Protein AF-A0A834E707-F1 (afdb_monomer_lite)

Sequence (191 aa):
MVLDIDKLFHVRPVTQTDVYRADAKEIPRIFQILYANEGESKKEQEFPVEPMGEKSNYICHKGHEFIPTLYHFPTNCEACMKPLWHMFKPPPALECRRCHIKCHKDHMDKKEEIIAPCKVYYDISTAKNLLILANSTEEQQKWVSRLVKKIPKKPPAPDPFARSSPRTSMKIPQNQSIRRPSRQLAPNKPS

Foldseek 3Di:
DAFDLQFWDAKAQDDCVVPVPDDPVQSLQKMKIWGAPVGDDDPDDDDPPDPPDDPDQWDDDLLFTKHWDFAQDFDAAPQPRHTQHHNPDGATWIAGPQQRHIHGPVCVVVVPPSDDHDPRSPDSVNIDMDMDGHPDSVVSVVVNVVSRVSHDPDDPDPDPVPPPDPPPPPPDDDDDDDDDDDDDDDDDDDD

Radius of gyration: 31.35 Å; chains: 1; bounding box: 118×47×55 Å

Secondary structure (DSSP, 8-state):
-EE-GGGEEEEEE--TTT-TTS-TTTGGGEEEEEE-GGGEE-----------------EEETTEEEEEE-BSSS-B-TTT-SB-B-SSSPPPEEEETTT--EEETHHHHTT-TTS---TT---GGGPEEEEEE-SSHHHHHHHHHHHHHHS--SPPPPPTT-----------------PPPP---------

Structure (mmCIF, N/CA/C/O backbone):
data_AF-A0A834E707-F1
#
_entry.id   AF-A0A834E707-F1
#
loop_
_atom_site.group_PDB
_atom_site.id
_atom_site.type_symbol
_atom_site.label_atom_id
_atom_site.label_alt_id
_atom_site.label_comp_id
_atom_site.label_asym_id
_atom_site.label_entity_id
_atom_site.label_seq_id
_atom_site.pdbx_PDB_ins_code
_atom_site.Cartn_x
_atom_site.Cartn_y
_atom_site.Cartn_z
_atom_site.occupancy
_atom_site.B_iso_or_equiv
_atom_site.auth_seq_id
_atom_site.auth_comp_id
_atom_site.auth_asym_id
_atom_site.auth_atom_id
_atom_site.pdbx_PDB_model_num
ATOM 1 N N . MET A 1 1 ? -20.966 -2.294 2.805 1.00 63.97 1 MET A N 1
ATOM 2 C CA . MET A 1 1 ? -19.527 -2.446 2.498 1.00 63.97 1 MET A CA 1
ATOM 3 C C . MET A 1 1 ? -19.044 -3.712 3.182 1.00 63.97 1 MET A C 1
ATOM 5 O O . MET A 1 1 ? -19.426 -3.919 4.326 1.00 63.97 1 MET A O 1
ATOM 9 N N . VAL A 1 2 ? -18.276 -4.557 2.495 1.00 74.69 2 VAL A N 1
ATOM 10 C CA . VAL A 1 2 ? -17.653 -5.758 3.081 1.00 74.69 2 VAL A CA 1
ATOM 11 C C . VAL A 1 2 ? -16.140 -5.628 2.922 1.00 74.69 2 VAL A C 1
ATOM 13 O O . VAL A 1 2 ? -15.688 -5.287 1.829 1.00 74.69 2 VAL A O 1
ATOM 16 N N . LEU A 1 3 ? -15.394 -5.851 4.008 1.00 77.25 3 LEU A N 1
ATOM 17 C CA . LEU A 1 3 ? -13.933 -5.786 4.039 1.00 77.25 3 LEU A CA 1
ATOM 18 C C . LEU A 1 3 ? -13.338 -7.184 4.193 1.00 77.25 3 LEU A C 1
ATOM 20 O O . LEU A 1 3 ? -13.755 -7.940 5.072 1.00 77.25 3 LEU A O 1
ATOM 24 N N . ASP A 1 4 ? -12.347 -7.495 3.365 1.00 75.69 4 ASP A N 1
ATOM 25 C CA . ASP A 1 4 ? -11.535 -8.701 3.510 1.00 75.69 4 ASP A CA 1
ATOM 26 C C . ASP A 1 4 ? -10.540 -8.545 4.673 1.00 75.69 4 ASP A C 1
ATOM 28 O O . ASP A 1 4 ? -9.721 -7.620 4.699 1.00 75.69 4 ASP A O 1
ATOM 32 N N . ILE A 1 5 ? -10.626 -9.448 5.653 1.00 81.19 5 ILE A N 1
ATOM 33 C CA . ILE A 1 5 ? -9.828 -9.398 6.884 1.00 81.19 5 ILE A CA 1
ATOM 34 C C . ILE A 1 5 ? -8.345 -9.662 6.589 1.00 81.19 5 ILE A C 1
ATOM 36 O O . ILE A 1 5 ? -7.481 -9.087 7.256 1.00 81.19 5 ILE A O 1
ATOM 40 N N . ASP A 1 6 ? -8.036 -10.459 5.565 1.00 75.62 6 ASP A N 1
ATOM 41 C CA . ASP A 1 6 ? -6.654 -10.782 5.192 1.00 75.62 6 ASP A CA 1
ATOM 42 C C . ASP A 1 6 ? -5.922 -9.581 4.570 1.00 75.62 6 ASP A C 1
ATOM 44 O O . ASP A 1 6 ? -4.693 -9.563 4.479 1.00 75.62 6 ASP A O 1
ATOM 48 N N . LYS A 1 7 ? -6.671 -8.538 4.190 1.00 75.81 7 LYS A N 1
ATOM 49 C CA . LYS A 1 7 ? -6.156 -7.297 3.600 1.00 75.81 7 LYS A CA 1
ATOM 50 C C . LYS A 1 7 ? -6.081 -6.133 4.591 1.00 75.81 7 LYS A C 1
ATOM 52 O O . LYS A 1 7 ? -5.852 -4.991 4.181 1.00 75.81 7 LYS A O 1
ATOM 57 N N . LEU A 1 8 ? -6.276 -6.396 5.883 1.00 83.12 8 LEU A N 1
ATOM 58 C CA . LEU A 1 8 ? -6.059 -5.412 6.940 1.00 83.12 8 LEU A CA 1
ATOM 59 C C . LEU A 1 8 ? -4.559 -5.251 7.208 1.00 83.12 8 LEU A C 1
ATOM 61 O O . LEU A 1 8 ? -3.843 -6.224 7.428 1.00 83.12 8 LEU A O 1
ATOM 65 N N . PHE A 1 9 ? -4.090 -4.009 7.240 1.00 79.75 9 PHE A N 1
ATOM 66 C CA . PHE A 1 9 ? -2.696 -3.670 7.521 1.00 79.75 9 PHE A CA 1
ATOM 67 C C . PHE A 1 9 ? -2.483 -3.289 8.979 1.00 79.75 9 PHE A C 1
ATOM 69 O O . PHE A 1 9 ? -1.548 -3.764 9.620 1.00 79.75 9 PHE A O 1
ATOM 76 N N . HIS A 1 10 ? -3.345 -2.426 9.514 1.00 84.88 10 HIS A N 1
ATOM 77 C CA . HIS A 1 10 ? -3.295 -2.058 10.920 1.00 84.88 10 HIS A CA 1
ATOM 78 C C . HIS A 1 10 ? -4.685 -1.778 11.466 1.00 84.88 10 HIS A C 1
ATOM 80 O O . HIS A 1 10 ? -5.560 -1.271 10.767 1.00 84.88 10 HIS A O 1
ATOM 86 N N . VAL A 1 11 ? -4.859 -2.077 12.749 1.00 89.69 11 VAL A N 1
ATOM 87 C CA . VAL A 1 11 ? -6.019 -1.644 13.519 1.00 89.69 11 VAL A CA 1
ATOM 88 C C . VAL A 1 11 ? -5.519 -1.071 14.833 1.00 89.69 11 VAL A C 1
ATOM 90 O O . VAL A 1 11 ? -4.754 -1.731 15.538 1.00 89.69 11 VAL A O 1
ATOM 93 N N . ARG A 1 12 ? -5.921 0.160 15.156 1.00 92.19 12 ARG A N 1
ATOM 94 C CA . ARG A 1 12 ? -5.517 0.832 16.396 1.00 92.19 12 ARG A CA 1
ATOM 95 C C . ARG A 1 12 ? -6.623 1.731 16.950 1.00 92.19 12 ARG A C 1
ATOM 97 O O . ARG A 1 12 ? -7.406 2.268 16.169 1.00 92.19 12 ARG A O 1
ATOM 104 N N . PRO A 1 13 ? -6.673 1.947 18.274 1.00 92.44 13 PRO A N 1
ATOM 105 C CA . PRO A 1 13 ? -7.421 3.057 18.848 1.00 92.44 13 PRO A CA 1
ATOM 106 C C . PRO A 1 13 ? -6.921 4.389 18.287 1.00 92.44 13 PRO A C 1
ATOM 108 O O . PRO A 1 13 ? -5.733 4.528 17.968 1.00 92.44 13 PRO A O 1
ATOM 111 N N . VAL A 1 14 ? -7.822 5.359 18.185 1.00 91.81 14 VAL A N 1
ATOM 112 C CA . VAL A 1 14 ? -7.461 6.715 17.765 1.00 91.81 14 VAL A CA 1
ATOM 113 C C . VAL A 1 14 ? -7.243 7.627 18.961 1.00 91.81 14 VAL A C 1
ATOM 115 O O . VAL A 1 14 ? -7.743 7.378 20.058 1.00 91.81 14 VAL A O 1
ATOM 118 N N . THR A 1 15 ? -6.500 8.700 18.738 1.00 90.44 15 THR A N 1
ATOM 119 C CA . THR A 1 15 ? -6.263 9.766 19.712 1.00 90.44 15 THR A CA 1
ATOM 120 C C . THR A 1 15 ? -6.830 11.093 19.200 1.00 90.44 15 THR A C 1
ATOM 122 O O . THR A 1 15 ? -7.249 11.207 18.048 1.00 90.44 15 THR A O 1
ATOM 125 N N . GLN A 1 16 ? -6.817 12.136 20.037 1.00 85.88 16 GLN A N 1
ATOM 126 C CA . GLN A 1 16 ? -7.283 13.481 19.661 1.00 85.88 16 GLN A CA 1
ATOM 127 C C . GLN A 1 16 ? -6.609 14.024 18.388 1.00 85.88 16 GLN A C 1
ATOM 129 O O . GLN A 1 16 ? -7.227 14.776 17.638 1.00 85.88 16 GLN A O 1
ATOM 134 N N . THR A 1 17 ? -5.361 13.634 18.120 1.00 84.75 17 THR A N 1
ATOM 135 C CA . THR A 1 17 ? -4.628 14.061 16.920 1.00 84.75 17 THR A CA 1
ATOM 136 C C . THR A 1 17 ? -5.176 13.438 15.639 1.00 84.75 17 THR A C 1
ATOM 138 O O . THR A 1 17 ? -5.072 14.047 14.581 1.00 84.75 17 THR A O 1
ATOM 141 N N . ASP A 1 18 ? -5.778 12.251 15.727 1.00 83.50 18 ASP A N 1
ATOM 142 C CA . ASP A 1 18 ? -6.360 11.549 14.580 1.00 83.50 18 ASP A CA 1
ATOM 143 C C . ASP A 1 18 ? -7.765 12.070 14.237 1.00 83.50 18 ASP A C 1
ATOM 145 O O . ASP A 1 18 ? -8.184 12.045 13.081 1.00 83.50 18 ASP A O 1
ATOM 149 N N . VAL A 1 19 ? -8.504 12.540 15.248 1.00 87.50 19 VAL A N 1
ATOM 150 C CA . VAL A 1 19 ? -9.912 12.950 15.144 1.00 87.50 19 VAL A CA 1
ATOM 151 C C . VAL A 1 19 ? -10.155 14.317 15.785 1.00 87.50 19 VAL A C 1
ATOM 153 O O . VAL A 1 19 ? -10.955 14.466 16.701 1.00 87.50 19 VAL A O 1
ATOM 156 N N . TYR A 1 20 ? -9.488 15.352 15.268 1.00 87.69 20 TYR A N 1
ATOM 157 C CA . TYR A 1 20 ? -9.509 16.698 15.864 1.00 87.69 20 TYR A CA 1
ATOM 158 C C . TYR A 1 20 ? -10.902 17.342 16.000 1.00 87.69 20 TYR A C 1
ATOM 160 O O . TYR A 1 20 ? -11.066 18.252 16.807 1.00 87.69 20 TYR A O 1
ATOM 168 N N . ARG A 1 21 ? -11.893 16.894 15.214 1.00 88.19 21 ARG A N 1
ATOM 169 C CA . ARG A 1 21 ? -13.281 17.394 15.251 1.00 88.19 21 ARG A CA 1
ATOM 170 C C . ARG A 1 21 ? -14.231 16.557 16.111 1.00 88.19 21 ARG A C 1
ATOM 172 O O . ARG A 1 21 ? -15.374 16.965 16.275 1.00 88.19 21 ARG A O 1
ATOM 179 N N . ALA A 1 22 ? -13.812 15.381 16.576 1.00 88.56 22 ALA A N 1
ATOM 180 C CA . ALA A 1 22 ? -14.678 14.501 17.352 1.00 88.56 22 ALA A CA 1
ATOM 181 C C . ALA A 1 22 ? -14.767 14.962 18.811 1.00 88.56 22 ALA A C 1
ATOM 183 O O . ALA A 1 22 ? -13.791 15.464 19.376 1.00 88.56 22 ALA A O 1
ATOM 184 N N . ASP A 1 23 ? -15.925 14.738 19.430 1.00 90.06 23 ASP A N 1
ATOM 185 C CA . ASP A 1 23 ? -16.119 15.004 20.850 1.00 90.06 23 ASP A CA 1
ATOM 186 C C . ASP A 1 23 ? -15.232 14.093 21.701 1.00 90.06 23 ASP A C 1
ATOM 188 O O . ASP A 1 23 ? -15.175 12.879 21.496 1.00 90.06 23 ASP A O 1
ATOM 192 N N . ALA A 1 24 ? -14.607 14.655 22.739 1.00 88.75 24 ALA A N 1
ATOM 193 C CA . ALA A 1 24 ? -13.694 13.921 23.621 1.00 88.75 24 ALA A CA 1
ATOM 194 C C . ALA A 1 24 ? -14.331 12.679 24.278 1.00 88.75 24 ALA A C 1
ATOM 196 O O . ALA A 1 24 ? -13.636 11.717 24.605 1.00 88.75 24 ALA A O 1
ATOM 197 N N . LYS A 1 25 ? -15.661 12.679 24.444 1.00 89.50 25 LYS A N 1
ATOM 198 C CA . LYS A 1 25 ? -16.432 11.544 24.977 1.00 89.50 25 LYS A CA 1
ATOM 199 C C . LYS A 1 25 ? -16.521 10.370 23.998 1.00 89.50 25 LYS A C 1
ATOM 201 O O . LYS A 1 25 ? -16.690 9.232 24.430 1.00 89.50 25 LYS A O 1
ATOM 206 N N . GLU A 1 26 ? -16.423 10.633 22.700 1.00 88.06 26 GLU A N 1
ATOM 207 C CA . GLU A 1 26 ? -16.557 9.625 21.647 1.00 88.06 26 GLU A CA 1
ATOM 208 C C . GLU A 1 26 ? -15.214 9.035 21.222 1.00 88.06 26 GLU A C 1
ATOM 210 O O . GLU A 1 26 ? -15.157 7.861 20.874 1.00 88.06 26 GLU A O 1
ATOM 215 N N . ILE A 1 27 ? -14.120 9.795 21.333 1.00 89.88 27 ILE A N 1
ATOM 216 C CA . ILE A 1 27 ? -12.751 9.350 21.015 1.00 89.88 27 ILE A CA 1
ATOM 217 C C . ILE A 1 27 ? -12.397 7.956 21.556 1.00 89.88 27 ILE A C 1
ATOM 219 O O . ILE A 1 27 ? -11.931 7.140 20.759 1.00 89.88 27 ILE A O 1
ATOM 223 N N . PRO A 1 28 ? -12.635 7.605 22.839 1.00 91.00 28 PRO A N 1
ATOM 224 C CA . PRO A 1 28 ? -12.287 6.272 23.346 1.00 91.00 28 PRO A CA 1
ATOM 225 C C . PRO A 1 28 ? -13.061 5.126 22.670 1.00 91.00 28 PRO A C 1
ATOM 227 O O . PRO A 1 28 ? -12.647 3.970 22.754 1.00 91.00 28 PRO A O 1
ATOM 230 N N . ARG A 1 29 ? -14.167 5.427 21.981 1.00 92.75 29 ARG A N 1
ATOM 231 C CA . ARG A 1 29 ? -14.986 4.468 21.227 1.00 92.75 29 ARG A CA 1
ATOM 232 C C . ARG A 1 29 ? -14.595 4.384 19.754 1.00 92.75 29 ARG A C 1
ATOM 234 O O . ARG A 1 29 ? -15.106 3.512 19.051 1.00 92.75 29 ARG A O 1
ATOM 241 N N . ILE A 1 30 ? -13.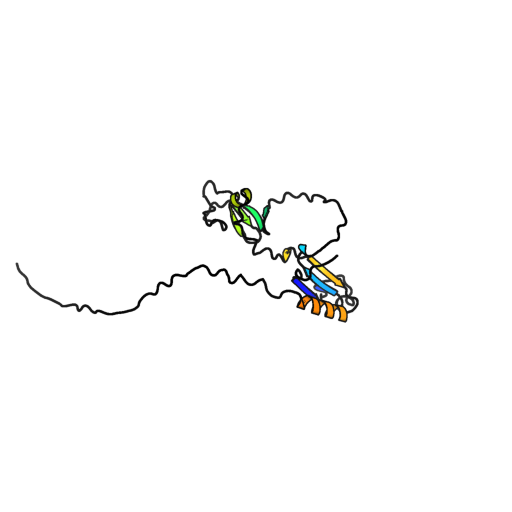709 5.259 19.277 1.00 92.44 30 ILE A N 1
ATOM 242 C CA . ILE A 1 30 ? -13.278 5.288 17.882 1.00 92.44 30 ILE A CA 1
ATOM 243 C C . ILE A 1 30 ? -12.007 4.444 17.709 1.00 92.44 30 ILE A C 1
ATOM 245 O O . ILE A 1 30 ? -11.101 4.409 18.550 1.00 92.44 30 ILE A O 1
ATOM 249 N N . PHE A 1 31 ? -11.924 3.732 16.592 1.00 93.50 31 PHE A N 1
ATOM 250 C CA . PHE A 1 31 ? -10.711 3.049 16.163 1.00 93.50 31 PHE A CA 1
ATOM 251 C C . PHE A 1 31 ? -10.509 3.190 14.656 1.00 93.50 31 PHE A C 1
ATOM 253 O O . PHE A 1 31 ? -11.460 3.349 13.891 1.00 93.50 31 PHE A O 1
ATOM 260 N N . GLN A 1 32 ? -9.247 3.152 14.245 1.00 91.44 32 GLN A N 1
ATOM 261 C CA . GLN A 1 32 ? -8.822 3.242 12.860 1.00 91.44 32 GLN A CA 1
ATOM 262 C C . GLN A 1 32 ? -8.499 1.850 12.333 1.00 91.44 32 GLN A C 1
ATOM 264 O O . GLN A 1 32 ? -7.784 1.080 12.980 1.00 91.44 32 GLN A O 1
ATOM 269 N N . ILE A 1 33 ? -8.991 1.565 11.133 1.00 90.19 33 ILE A N 1
ATOM 270 C CA . ILE A 1 33 ? -8.592 0.435 10.306 1.00 90.19 33 ILE A CA 1
ATOM 271 C C . ILE A 1 33 ? -7.881 0.985 9.073 1.00 90.19 33 ILE A C 1
ATOM 273 O O . ILE A 1 33 ? -8.425 1.832 8.363 1.00 90.19 33 ILE A O 1
ATOM 277 N N . LEU A 1 34 ? -6.695 0.459 8.792 1.00 86.44 34 LEU A N 1
ATOM 278 C CA . LEU A 1 34 ? -6.004 0.649 7.525 1.00 86.44 34 LEU A CA 1
ATOM 279 C C . LEU A 1 34 ? -6.012 -0.660 6.751 1.00 86.44 34 LEU A C 1
ATOM 281 O O . LEU A 1 34 ? -5.608 -1.693 7.288 1.00 86.44 34 LEU A O 1
ATOM 285 N N . TYR A 1 35 ? -6.457 -0.617 5.501 1.00 82.88 35 TYR A N 1
ATOM 286 C CA . TYR A 1 35 ? -6.624 -1.802 4.662 1.00 82.88 35 TYR A CA 1
ATOM 287 C C . TYR A 1 35 ? -6.313 -1.508 3.193 1.00 82.88 35 TYR A C 1
ATOM 289 O O . TYR A 1 35 ? -6.327 -0.354 2.760 1.00 82.88 35 TYR A O 1
ATOM 297 N N . ALA A 1 36 ? -6.019 -2.552 2.418 1.00 75.50 36 ALA A N 1
ATOM 298 C CA . ALA A 1 36 ? -5.737 -2.423 0.989 1.00 75.50 36 ALA A CA 1
ATOM 299 C C . ALA A 1 36 ? -6.968 -1.917 0.219 1.00 75.50 36 ALA A C 1
ATOM 301 O O . ALA A 1 36 ? -8.076 -2.394 0.451 1.00 75.50 36 ALA A O 1
ATOM 302 N N . ASN A 1 37 ? -6.783 -1.017 -0.754 1.00 66.06 37 ASN A N 1
ATOM 303 C CA . ASN A 1 37 ? -7.878 -0.486 -1.583 1.00 66.06 37 ASN A CA 1
ATOM 304 C C . ASN A 1 37 ? -8.738 -1.589 -2.242 1.00 66.06 37 ASN A C 1
ATOM 306 O O . ASN A 1 37 ? -9.955 -1.460 -2.341 1.00 66.06 37 ASN A O 1
ATOM 310 N N . GLU A 1 38 ? -8.114 -2.708 -2.621 1.00 61.34 38 GLU A N 1
ATOM 311 C CA . GLU A 1 38 ? -8.764 -3.886 -3.216 1.00 61.34 38 GLU A CA 1
ATOM 312 C C . GLU A 1 38 ? -9.522 -4.777 -2.207 1.00 61.34 38 GLU A C 1
ATOM 314 O O . GLU A 1 38 ? -9.962 -5.874 -2.554 1.00 61.34 38 GLU A O 1
ATOM 319 N N . GLY A 1 39 ? -9.607 -4.387 -0.931 1.00 56.81 39 GLY A N 1
ATOM 320 C CA . GLY A 1 39 ? -10.306 -5.138 0.119 1.00 56.81 39 GLY A CA 1
ATOM 321 C C . GLY A 1 39 ? -11.787 -4.818 0.268 1.00 56.81 39 GLY A C 1
ATOM 322 O O . GLY A 1 39 ? -12.465 -5.500 1.029 1.00 56.81 39 GLY A O 1
ATOM 323 N N . GLU A 1 40 ? -12.306 -3.825 -0.455 1.00 55.06 40 GLU A N 1
ATOM 324 C CA . GLU A 1 40 ? -13.733 -3.502 -0.467 1.00 55.06 40 GLU A CA 1
ATOM 325 C C . GLU A 1 40 ? -14.482 -4.307 -1.531 1.00 55.06 40 GLU A C 1
ATOM 327 O O . GLU A 1 40 ? -14.336 -4.060 -2.725 1.00 55.06 40 GLU A O 1
ATOM 332 N N . SER A 1 41 ? -15.384 -5.191 -1.104 1.00 49.53 41 SER A N 1
ATOM 333 C CA . SER A 1 41 ? -16.470 -5.656 -1.971 1.00 49.53 41 SER A CA 1
ATOM 334 C C . SER A 1 41 ? -17.638 -4.674 -1.845 1.00 49.53 41 SER A C 1
ATOM 336 O O . SER A 1 41 ? -18.364 -4.657 -0.841 1.00 49.53 41 SER A O 1
ATOM 338 N N . LYS A 1 42 ? -17.808 -3.801 -2.841 1.00 49.34 42 LYS A N 1
ATOM 339 C CA . LYS A 1 42 ? -19.043 -3.027 -3.011 1.00 49.34 42 LYS A CA 1
ATOM 340 C C . LYS A 1 42 ? -19.991 -3.885 -3.839 1.00 49.34 42 LYS A C 1
ATOM 342 O O . LYS A 1 42 ? -19.694 -4.182 -4.987 1.00 49.34 42 LYS A O 1
ATOM 347 N N . LYS A 1 43 ? -21.104 -4.312 -3.234 1.00 43.66 43 LYS A N 1
ATOM 348 C CA . LYS A 1 43 ? -22.223 -4.891 -3.983 1.00 43.66 43 LYS A CA 1
ATOM 349 C C . LYS A 1 43 ? -22.633 -3.831 -5.004 1.00 43.66 43 LYS A C 1
ATOM 351 O O . LYS A 1 43 ? -22.904 -2.701 -4.600 1.00 43.66 43 LYS A O 1
ATOM 356 N N . GLU A 1 44 ? -22.519 -4.181 -6.276 1.00 40.25 44 GLU A N 1
ATOM 357 C CA . GLU A 1 44 ? -22.636 -3.285 -7.420 1.00 40.25 44 GLU A CA 1
ATOM 358 C C . GLU A 1 44 ? -23.884 -2.413 -7.278 1.00 40.25 44 GLU A C 1
ATOM 360 O O . GLU A 1 44 ? -25.010 -2.903 -7.224 1.00 40.25 44 GLU A O 1
ATOM 365 N N . GLN A 1 45 ? -23.666 -1.109 -7.158 1.00 33.31 45 GLN A N 1
ATOM 366 C CA . GLN A 1 45 ? -24.661 -0.131 -7.542 1.00 33.31 45 GLN A CA 1
ATOM 367 C C . GLN A 1 45 ? -24.026 0.583 -8.724 1.00 33.31 45 GLN A C 1
ATOM 369 O O . GLN A 1 45 ? -23.054 1.322 -8.559 1.00 33.31 45 GLN A O 1
ATOM 374 N N . GLU A 1 46 ? -24.502 0.212 -9.910 1.00 40.75 46 GLU A N 1
ATOM 375 C CA . GLU A 1 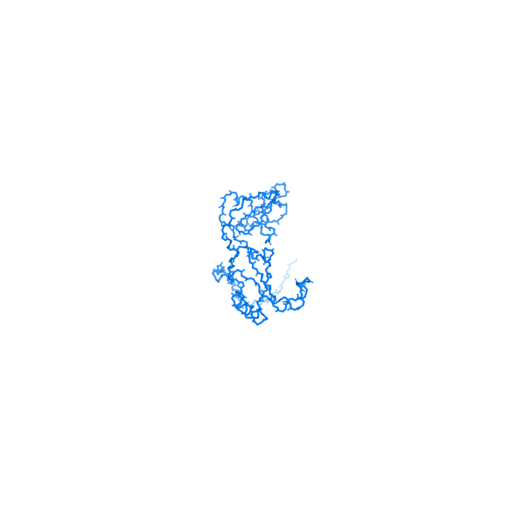46 ? -24.126 0.768 -11.201 1.00 40.75 46 GLU A CA 1
ATOM 376 C C . GLU A 1 46 ? -24.206 2.294 -11.133 1.00 40.75 46 GLU A C 1
ATOM 378 O O . GLU A 1 46 ? -25.285 2.880 -11.159 1.00 40.75 46 GLU A O 1
ATOM 383 N N . PHE A 1 47 ? -23.051 2.941 -11.026 1.00 32.22 47 PHE A N 1
ATOM 384 C CA . PHE A 1 47 ? -22.904 4.334 -11.410 1.00 32.22 47 PHE A CA 1
ATOM 385 C C . PHE A 1 47 ? -21.917 4.377 -12.573 1.00 32.22 47 PHE A C 1
ATOM 387 O O . PHE A 1 47 ? -20.880 3.707 -12.498 1.00 32.22 47 PHE A O 1
ATOM 394 N N . PRO A 1 48 ? -22.244 5.098 -13.663 1.00 39.00 48 PRO A N 1
ATOM 395 C CA . PRO A 1 48 ? -21.431 5.100 -14.864 1.00 39.00 48 PRO A CA 1
ATOM 396 C C . PRO A 1 48 ? -20.025 5.572 -14.525 1.00 39.00 48 PRO A C 1
ATOM 398 O O . PRO A 1 48 ? -19.835 6.539 -13.788 1.00 39.00 48 PRO A O 1
ATOM 401 N N . VAL A 1 49 ? -19.050 4.859 -15.070 1.00 39.50 49 VAL A N 1
ATOM 402 C CA . VAL A 1 49 ? -17.639 5.210 -15.015 1.00 39.50 49 VAL A CA 1
ATOM 403 C C . VAL A 1 49 ? -17.469 6.565 -15.703 1.00 39.50 49 VAL A C 1
ATOM 405 O O . VAL A 1 49 ? -17.397 6.638 -16.926 1.00 39.50 49 VAL A O 1
ATOM 408 N N . GLU A 1 50 ? -17.431 7.643 -14.924 1.00 30.97 50 GLU A N 1
ATOM 409 C CA . GLU A 1 50 ? -16.890 8.918 -15.390 1.00 30.97 50 GLU A CA 1
ATOM 410 C C . GLU A 1 50 ? -15.409 8.679 -15.728 1.00 30.97 50 GLU A C 1
ATOM 412 O O . GLU A 1 50 ? -14.644 8.223 -14.866 1.00 30.97 50 GLU A O 1
ATOM 417 N N . PRO A 1 51 ? -14.968 8.925 -16.973 1.00 41.97 51 PRO A N 1
ATOM 418 C CA . PRO A 1 51 ? -13.573 8.780 -17.329 1.00 41.97 51 PRO A CA 1
ATOM 419 C C . PRO A 1 51 ? -12.833 9.960 -16.707 1.00 41.97 51 PRO A C 1
ATOM 421 O O . PRO A 1 51 ? -12.847 11.068 -17.238 1.00 41.97 51 PRO A O 1
ATOM 424 N N . MET A 1 52 ? -12.180 9.733 -15.567 1.00 35.53 52 MET A N 1
ATOM 425 C CA . MET A 1 52 ? -11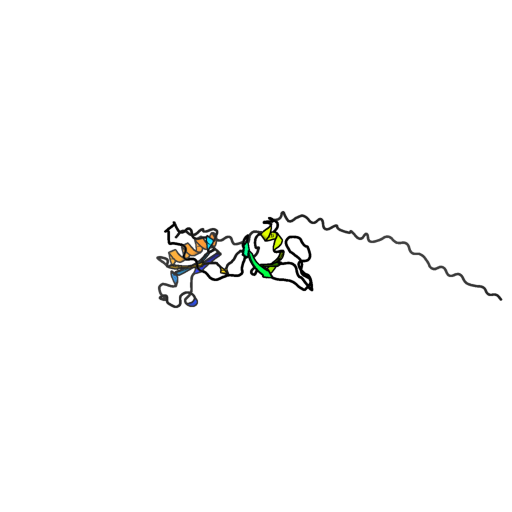.248 10.701 -14.998 1.00 35.53 52 MET A CA 1
ATOM 426 C C . MET A 1 52 ? -10.017 10.762 -15.906 1.00 35.53 52 MET A C 1
ATOM 428 O O . MET A 1 52 ? -9.035 10.037 -15.753 1.00 35.53 52 MET A O 1
ATOM 432 N N . GLY A 1 53 ? -10.152 11.579 -16.945 1.00 41.25 53 GLY A N 1
ATOM 433 C CA . GLY A 1 53 ? -9.135 11.883 -17.923 1.00 41.25 53 GLY A CA 1
ATOM 434 C C . GLY A 1 53 ? -8.099 12.817 -17.328 1.00 41.25 53 GLY A C 1
ATOM 435 O O . GLY A 1 53 ? -8.248 14.029 -17.382 1.00 41.25 53 GLY A O 1
ATOM 436 N N . GLU A 1 54 ? -6.994 12.246 -16.871 1.00 38.09 54 GLU A N 1
ATOM 437 C CA . GLU A 1 54 ? -5.700 12.913 -16.896 1.00 38.09 54 GLU A CA 1
ATOM 438 C C . GLU A 1 54 ? -4.711 11.947 -17.542 1.00 38.09 54 GLU A C 1
ATOM 440 O O . GLU A 1 54 ? -4.589 10.790 -17.140 1.00 38.09 54 GLU A O 1
ATOM 445 N N . LYS A 1 55 ? -4.057 12.402 -18.615 1.00 45.59 55 LYS A N 1
ATOM 446 C CA . LYS A 1 55 ? -3.087 11.649 -19.422 1.00 45.59 55 LYS A CA 1
ATOM 447 C C . LYS A 1 55 ? -1.891 11.256 -18.560 1.00 45.59 55 LYS A C 1
ATOM 449 O O . LYS A 1 55 ? -0.862 11.926 -18.541 1.00 45.59 55 LYS A O 1
ATOM 454 N N . SER A 1 56 ? -2.044 10.190 -17.801 1.00 51.09 56 SER A N 1
ATOM 455 C CA . SER A 1 56 ? -1.015 9.719 -16.902 1.00 51.09 56 SER A CA 1
ATOM 456 C C . SER A 1 56 ? -0.044 8.880 -17.749 1.00 51.09 56 SER A C 1
ATOM 458 O O . SER A 1 56 ? -0.416 7.860 -18.321 1.00 51.09 56 SER A O 1
ATOM 460 N N . ASN A 1 57 ? 1.182 9.379 -17.950 1.00 67.06 57 ASN A N 1
ATOM 461 C CA . ASN A 1 57 ? 2.232 8.765 -18.786 1.00 67.06 57 ASN A CA 1
ATOM 462 C C . ASN A 1 57 ? 2.823 7.492 -18.139 1.00 67.06 57 ASN A C 1
ATOM 464 O O . ASN A 1 57 ? 4.034 7.273 -18.162 1.00 67.06 57 ASN A O 1
ATOM 468 N N . TYR A 1 58 ? 1.979 6.682 -17.503 1.00 75.19 58 TYR A N 1
ATOM 469 C CA . TYR A 1 58 ? 2.363 5.518 -16.721 1.00 75.19 58 TYR A CA 1
ATOM 470 C C . TYR A 1 58 ? 1.723 4.266 -17.316 1.00 75.19 58 TYR A C 1
ATOM 472 O O . TYR A 1 58 ? 0.559 4.271 -17.712 1.00 75.19 58 TYR A O 1
ATOM 480 N N . ILE A 1 59 ? 2.490 3.180 -17.362 1.00 79.88 59 ILE A N 1
ATOM 481 C CA . ILE A 1 59 ? 2.047 1.878 -17.857 1.00 79.88 59 ILE A CA 1
ATOM 482 C C . ILE A 1 59 ? 1.919 0.933 -16.663 1.00 79.88 59 ILE A C 1
ATOM 484 O O . ILE A 1 59 ? 2.907 0.620 -15.995 1.00 79.88 59 ILE A O 1
ATOM 488 N N . CYS A 1 60 ? 0.700 0.469 -16.399 1.00 80.00 60 CYS A N 1
ATOM 489 C CA . CYS A 1 60 ? 0.417 -0.450 -15.300 1.00 80.00 60 CYS A CA 1
ATOM 490 C C . CYS A 1 60 ? 0.614 -1.909 -15.738 1.00 80.00 60 CYS A C 1
ATOM 492 O O . CYS A 1 60 ? -0.046 -2.369 -16.670 1.00 80.00 60 CYS A O 1
ATOM 494 N N . HIS A 1 61 ? 1.487 -2.660 -15.057 1.00 78.00 61 HIS A N 1
ATOM 495 C CA . HIS A 1 61 ? 1.705 -4.085 -15.348 1.00 78.00 61 HIS A CA 1
ATOM 496 C C . HIS A 1 61 ? 2.151 -4.879 -14.111 1.00 78.00 61 HIS A C 1
ATOM 498 O O . HIS A 1 61 ? 3.165 -4.550 -13.502 1.00 78.00 61 HIS A O 1
ATOM 504 N N . LYS A 1 62 ? 1.423 -5.947 -13.740 1.00 71.81 62 LYS A N 1
ATOM 505 C CA . LYS A 1 62 ? 1.750 -6.839 -12.598 1.00 71.81 62 LYS A CA 1
ATOM 506 C C . LYS A 1 62 ? 2.119 -6.078 -11.298 1.00 71.81 62 LYS A C 1
ATOM 508 O O . LYS A 1 62 ? 3.095 -6.411 -10.622 1.00 71.81 62 LYS A O 1
ATOM 513 N N . GLY A 1 63 ? 1.375 -5.014 -10.976 1.00 73.06 63 GLY A N 1
ATOM 514 C CA . GLY A 1 63 ? 1.601 -4.153 -9.800 1.00 73.06 63 GLY A CA 1
ATOM 515 C C . GLY A 1 63 ? 2.678 -3.065 -9.964 1.00 73.06 63 GLY A C 1
ATOM 516 O O . GLY A 1 63 ? 2.868 -2.235 -9.070 1.00 73.06 63 GLY A O 1
ATOM 517 N N . HIS A 1 64 ? 3.386 -3.026 -11.095 1.00 82.69 64 HIS A N 1
ATOM 518 C CA . HIS A 1 64 ? 4.308 -1.941 -11.439 1.00 82.69 64 HIS A CA 1
ATOM 519 C C . HIS A 1 64 ? 3.581 -0.771 -12.088 1.00 82.69 64 HIS A C 1
ATOM 521 O O . HIS A 1 64 ? 2.610 -0.961 -12.818 1.00 82.69 64 HIS A O 1
ATOM 527 N N . GLU A 1 65 ? 4.125 0.422 -11.868 1.00 86.19 65 GLU A N 1
ATOM 528 C CA . GLU A 1 65 ? 3.779 1.642 -12.596 1.00 86.19 65 GLU A CA 1
ATOM 529 C C . GLU A 1 65 ? 5.031 2.116 -13.327 1.00 86.19 65 GLU A C 1
ATOM 531 O O . GLU A 1 65 ? 5.909 2.760 -12.744 1.00 86.19 65 GLU A O 1
ATOM 536 N N . PHE A 1 66 ? 5.140 1.715 -14.588 1.00 88.81 66 PHE A N 1
ATOM 537 C CA . PHE A 1 66 ? 6.294 1.983 -15.428 1.00 88.81 66 PHE A CA 1
ATOM 538 C C . PHE A 1 66 ? 6.210 3.360 -16.077 1.00 88.81 66 PHE A C 1
ATOM 540 O O . PHE A 1 66 ? 5.185 3.726 -16.648 1.00 88.81 66 PHE A O 1
ATOM 547 N N . ILE A 1 67 ? 7.319 4.087 -16.035 1.00 89.06 67 ILE A N 1
ATOM 548 C CA . ILE A 1 67 ? 7.537 5.346 -16.738 1.00 89.06 67 ILE A CA 1
ATOM 549 C C . ILE A 1 67 ? 8.485 5.073 -17.914 1.00 89.06 67 ILE A C 1
ATOM 551 O O . ILE A 1 67 ? 9.555 4.494 -17.699 1.00 89.06 67 ILE A O 1
ATOM 555 N N . PRO A 1 68 ? 8.137 5.485 -19.144 1.00 90.69 68 PRO A N 1
ATOM 556 C CA . PRO A 1 68 ? 9.067 5.485 -20.269 1.00 90.69 68 PRO A CA 1
ATOM 557 C C . PRO A 1 68 ? 10.308 6.335 -19.982 1.00 90.69 68 PRO A C 1
ATOM 559 O O . PRO A 1 68 ? 10.200 7.505 -19.624 1.00 90.69 68 PRO A O 1
ATOM 562 N N . THR A 1 69 ? 11.490 5.751 -20.156 1.00 90.62 69 THR A N 1
ATOM 563 C CA . THR A 1 69 ? 12.779 6.411 -19.919 1.00 90.62 69 THR A CA 1
ATOM 564 C C . THR A 1 69 ? 13.836 5.940 -20.921 1.00 90.62 69 THR A C 1
ATOM 566 O O . THR A 1 69 ? 13.620 4.991 -21.678 1.00 90.62 69 THR A O 1
ATOM 569 N N . LEU A 1 70 ? 14.982 6.619 -20.947 1.00 92.19 70 LEU A N 1
ATOM 570 C CA . LEU A 1 70 ? 16.129 6.333 -21.807 1.00 92.19 70 LEU A CA 1
ATOM 571 C C . LEU A 1 70 ? 17.419 6.458 -20.988 1.00 92.19 70 LEU A C 1
ATOM 573 O O . LEU A 1 70 ? 17.619 7.454 -20.294 1.00 92.19 70 LEU A O 1
ATOM 577 N N . TYR A 1 71 ? 18.325 5.484 -21.099 1.00 93.00 71 TYR A N 1
ATOM 578 C CA . TYR A 1 71 ? 19.606 5.512 -20.383 1.00 93.00 71 TYR A CA 1
ATOM 579 C C . TYR A 1 71 ? 20.781 5.714 -21.339 1.00 93.00 71 TYR A C 1
ATOM 581 O O . TYR A 1 71 ? 21.116 4.842 -22.135 1.00 93.00 71 TYR A O 1
ATOM 589 N N . HIS A 1 72 ? 21.459 6.853 -21.222 1.00 90.75 72 HIS A N 1
ATOM 590 C CA . HIS A 1 72 ? 22.694 7.127 -21.967 1.00 90.75 72 HIS A CA 1
ATOM 591 C C . HIS A 1 72 ? 23.956 6.612 -21.253 1.00 90.75 72 HIS A C 1
ATOM 593 O O . HIS A 1 72 ? 25.008 6.489 -21.877 1.00 90.75 72 HIS A O 1
ATOM 599 N N . PHE A 1 73 ? 23.843 6.278 -19.964 1.00 90.94 73 PHE A N 1
ATOM 600 C CA . PHE A 1 73 ? 24.922 5.773 -19.112 1.00 90.94 73 PHE A CA 1
ATOM 601 C C . PHE A 1 73 ? 24.725 4.290 -18.772 1.00 90.94 73 PHE A C 1
ATOM 603 O O . PHE A 1 73 ? 23.582 3.825 -18.789 1.00 90.94 73 PHE A O 1
ATOM 610 N N . PRO A 1 74 ? 25.801 3.559 -18.412 1.00 94.25 74 PRO A N 1
ATOM 611 C CA . PRO A 1 74 ? 25.742 2.134 -18.099 1.00 94.25 74 PRO A CA 1
ATOM 612 C C . PRO A 1 74 ? 24.586 1.753 -17.169 1.00 94.25 74 PRO A C 1
ATOM 614 O O . PRO A 1 74 ? 24.520 2.183 -16.023 1.00 94.25 74 PRO A O 1
ATOM 617 N N . THR A 1 75 ? 23.647 0.967 -17.694 1.00 93.38 75 THR A N 1
ATOM 618 C CA . THR A 1 75 ? 22.454 0.470 -16.991 1.00 93.38 75 THR A CA 1
ATOM 619 C C . THR A 1 75 ? 22.062 -0.887 -17.573 1.00 93.38 75 THR A C 1
ATOM 621 O O . THR A 1 75 ? 22.101 -1.067 -18.786 1.00 93.38 75 THR A O 1
ATOM 624 N N . ASN A 1 76 ? 21.665 -1.853 -16.750 1.00 94.12 76 ASN A N 1
ATOM 625 C CA . ASN A 1 76 ? 21.242 -3.180 -17.206 1.00 94.12 76 ASN A CA 1
ATOM 626 C C . ASN A 1 76 ? 19.725 -3.349 -17.090 1.00 94.12 76 ASN A C 1
ATOM 628 O O . ASN A 1 76 ? 19.075 -2.701 -16.272 1.00 94.12 76 ASN A O 1
ATOM 632 N N . CYS A 1 77 ? 19.161 -4.217 -17.926 1.00 93.00 77 CYS A N 1
ATOM 633 C CA . CYS A 1 77 ? 17.773 -4.631 -17.811 1.00 93.00 77 CYS A CA 1
ATOM 634 C C . CYS A 1 77 ? 17.639 -5.755 -16.787 1.00 93.00 77 CYS A C 1
ATOM 636 O O . CYS A 1 77 ? 18.288 -6.789 -16.905 1.00 93.00 77 CYS A O 1
ATOM 638 N N . GLU A 1 78 ? 16.717 -5.596 -15.848 1.00 90.88 78 GLU A N 1
ATOM 639 C CA . GLU A 1 78 ? 16.442 -6.571 -14.789 1.00 90.88 78 GLU A CA 1
ATOM 640 C C . GLU A 1 78 ? 15.663 -7.807 -15.276 1.00 90.88 78 GLU A C 1
ATOM 642 O O . GLU A 1 78 ? 15.594 -8.813 -14.579 1.00 90.88 78 GLU A O 1
ATOM 647 N N . ALA A 1 79 ? 15.088 -7.765 -16.482 1.00 88.62 79 ALA A N 1
ATOM 648 C CA . ALA A 1 79 ? 14.326 -8.878 -17.050 1.00 88.62 79 ALA A CA 1
ATOM 649 C C . ALA A 1 79 ? 15.197 -9.831 -17.887 1.00 88.62 79 ALA A C 1
ATOM 651 O O . ALA A 1 79 ? 15.032 -11.045 -17.819 1.00 88.62 79 ALA A O 1
ATOM 652 N N . CYS A 1 80 ? 16.143 -9.294 -18.667 1.00 89.50 80 CYS A N 1
ATOM 653 C CA . CYS A 1 80 ? 16.989 -10.090 -19.563 1.00 89.50 80 CYS A CA 1
ATOM 654 C C . CYS A 1 80 ? 18.497 -9.981 -19.284 1.00 89.50 80 CYS A C 1
ATOM 656 O O . CYS A 1 80 ? 19.286 -10.582 -20.011 1.00 89.50 80 CYS A O 1
ATOM 658 N N . MET A 1 81 ? 18.912 -9.199 -18.279 1.00 90.12 81 MET A N 1
ATOM 659 C CA . MET A 1 81 ? 20.312 -8.911 -17.911 1.00 90.12 81 MET A CA 1
ATOM 660 C C . MET A 1 81 ? 21.153 -8.230 -19.009 1.00 90.12 81 MET A C 1
ATOM 662 O O . MET A 1 81 ? 22.338 -7.950 -18.811 1.00 90.12 81 MET A O 1
ATOM 666 N N . LYS A 1 82 ? 20.564 -7.907 -20.168 1.00 91.88 82 LYS A N 1
ATOM 667 C CA . LYS A 1 82 ? 21.249 -7.214 -21.267 1.00 91.88 82 LYS A CA 1
ATOM 668 C C . LYS A 1 82 ? 21.443 -5.726 -20.950 1.00 91.88 82 LYS A C 1
ATOM 670 O O . LYS A 1 82 ? 20.679 -5.164 -20.160 1.00 91.88 82 LYS A O 1
ATOM 675 N N . PRO A 1 83 ? 22.423 -5.059 -21.584 1.00 91.94 83 PRO A N 1
ATOM 676 C CA . PRO A 1 83 ? 22.551 -3.609 -21.511 1.00 91.94 83 PRO A CA 1
ATOM 677 C C . PRO A 1 83 ? 21.245 -2.904 -21.913 1.00 91.94 83 PRO A C 1
ATOM 679 O O . PRO A 1 83 ? 20.648 -3.199 -22.948 1.00 91.94 83 PRO A O 1
ATOM 682 N N . LEU A 1 84 ? 20.810 -1.964 -21.081 1.00 93.69 84 LEU A N 1
ATOM 683 C CA . LEU A 1 84 ? 19.631 -1.112 -21.264 1.00 93.69 84 LEU A CA 1
ATOM 684 C C . LEU A 1 84 ? 20.038 0.320 -21.654 1.00 93.69 84 LEU A C 1
ATOM 686 O O . LEU A 1 84 ? 19.286 1.264 -21.449 1.00 93.69 84 LEU A O 1
ATOM 690 N N . TRP A 1 85 ? 21.249 0.508 -22.181 1.00 94.56 85 TRP A N 1
ATOM 691 C CA . TRP A 1 85 ? 21.816 1.832 -22.422 1.00 94.56 85 TRP A CA 1
ATOM 692 C C . TRP A 1 85 ? 22.559 1.929 -23.751 1.00 94.56 85 TRP A C 1
ATOM 694 O O . TRP A 1 85 ? 23.049 0.927 -24.271 1.00 94.56 85 TRP A O 1
ATOM 704 N N . HIS A 1 86 ? 22.657 3.151 -24.281 1.00 93.06 86 HIS A N 1
ATOM 705 C CA . HIS A 1 86 ? 23.540 3.513 -25.393 1.00 93.06 86 HIS A CA 1
ATOM 706 C C . HIS A 1 86 ? 23.733 5.039 -25.431 1.00 93.06 86 HIS A C 1
ATOM 708 O O . HIS A 1 86 ? 22.775 5.787 -25.260 1.00 93.06 86 HIS A O 1
ATOM 714 N N . MET A 1 87 ? 24.946 5.529 -25.714 1.00 88.00 87 MET A N 1
ATOM 715 C CA . MET A 1 87 ? 25.259 6.965 -25.589 1.00 88.00 87 MET A CA 1
ATOM 716 C C . MET A 1 87 ? 24.547 7.862 -26.611 1.00 88.00 87 MET A C 1
ATOM 718 O O . MET A 1 87 ? 24.101 8.945 -26.259 1.00 88.00 87 MET A O 1
ATOM 722 N N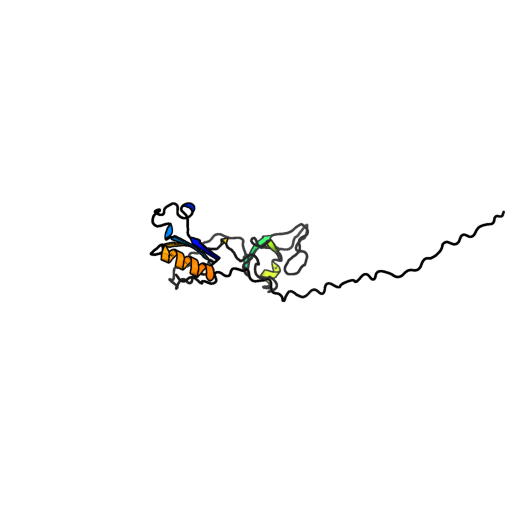 . PHE A 1 88 ? 24.412 7.420 -27.864 1.00 87.81 88 PHE A N 1
ATOM 723 C CA . PHE A 1 88 ? 23.762 8.218 -28.917 1.00 87.81 88 PHE A CA 1
ATOM 724 C C . PHE A 1 88 ? 22.273 7.910 -29.102 1.00 87.81 88 PHE A C 1
ATOM 726 O O . PHE A 1 88 ? 21.457 8.820 -29.194 1.00 87.81 88 PHE A O 1
ATOM 733 N N . LYS A 1 89 ? 21.915 6.623 -29.176 1.00 89.94 89 LYS A N 1
ATOM 734 C CA . LYS A 1 89 ? 20.541 6.154 -29.383 1.00 89.94 89 LYS A CA 1
ATOM 735 C C . LYS A 1 89 ? 20.199 5.066 -28.361 1.00 89.94 89 LYS A C 1
ATOM 737 O O . LYS A 1 89 ? 20.279 3.885 -28.699 1.00 89.94 89 LYS A O 1
ATOM 742 N N . PRO A 1 90 ? 19.913 5.444 -27.104 1.00 88.25 90 PRO A N 1
ATOM 743 C CA . PRO A 1 90 ? 19.522 4.494 -26.070 1.00 88.25 90 PRO A CA 1
ATOM 744 C C . PRO A 1 90 ? 18.269 3.714 -26.478 1.00 88.25 90 PRO A C 1
ATOM 746 O O . PRO A 1 90 ? 17.373 4.281 -27.110 1.00 88.25 90 PRO A O 1
ATOM 749 N N . PRO A 1 91 ? 18.195 2.418 -26.132 1.00 90.50 91 PRO A N 1
ATOM 750 C CA . PRO A 1 91 ? 17.000 1.634 -26.387 1.00 90.50 91 PRO A CA 1
ATOM 751 C C . PRO A 1 91 ? 15.823 2.159 -25.544 1.00 90.50 91 PRO A C 1
ATOM 753 O O . PRO A 1 91 ? 16.047 2.638 -24.427 1.00 90.50 91 PRO A O 1
ATOM 756 N N . PRO A 1 92 ? 14.571 2.036 -26.025 1.00 92.50 92 PRO A N 1
ATOM 757 C CA . PRO A 1 92 ? 13.389 2.356 -25.232 1.00 92.50 92 PRO A CA 1
ATOM 758 C C . PRO A 1 92 ? 13.346 1.531 -23.943 1.00 92.50 92 PRO A C 1
ATOM 760 O O . PRO A 1 92 ? 13.312 0.296 -23.978 1.00 92.50 92 PRO A O 1
ATOM 763 N N . ALA A 1 93 ? 13.321 2.214 -22.803 1.00 93.56 93 ALA A N 1
ATOM 764 C CA . ALA A 1 93 ? 13.299 1.596 -21.490 1.00 93.56 93 ALA A CA 1
ATOM 765 C C . ALA A 1 93 ? 12.053 2.007 -20.700 1.00 93.56 93 ALA A C 1
ATOM 767 O O . ALA A 1 93 ? 11.372 2.989 -20.999 1.00 93.56 93 ALA A O 1
ATOM 768 N N . LEU A 1 94 ? 11.763 1.225 -19.673 1.00 92.94 94 LEU A N 1
ATOM 769 C CA . LEU A 1 94 ? 10.722 1.444 -18.691 1.00 92.94 94 LEU A CA 1
ATOM 770 C C . LEU A 1 94 ? 11.358 1.361 -17.306 1.00 92.94 94 LEU A C 1
ATOM 772 O O . LEU A 1 94 ? 12.104 0.425 -17.015 1.00 92.94 94 LEU A O 1
ATOM 776 N N . GLU A 1 95 ? 11.044 2.328 -16.452 1.00 91.75 95 GLU A N 1
ATOM 777 C CA . GLU A 1 95 ? 11.443 2.340 -15.046 1.00 91.75 95 GLU A CA 1
ATOM 778 C C . GLU A 1 95 ? 10.199 2.356 -14.165 1.00 91.75 95 GLU A C 1
ATOM 780 O O . GLU A 1 95 ? 9.326 3.207 -14.322 1.00 91.75 95 GLU A O 1
ATOM 785 N N . CYS A 1 96 ? 10.083 1.408 -13.238 1.00 87.88 96 CYS A N 1
ATOM 786 C CA . CYS A 1 96 ? 8.977 1.425 -12.288 1.00 87.88 96 CYS A CA 1
ATOM 787 C C . CYS A 1 96 ? 9.195 2.526 -11.252 1.00 87.88 96 CYS A C 1
ATOM 789 O O . CYS A 1 96 ? 10.173 2.482 -10.512 1.00 87.88 96 CYS A O 1
ATOM 791 N N . ARG A 1 97 ? 8.245 3.451 -11.100 1.00 85.19 97 ARG A N 1
ATOM 792 C CA . ARG A 1 97 ? 8.354 4.536 -10.106 1.00 85.19 97 ARG A CA 1
ATOM 793 C C . ARG A 1 97 ? 8.340 4.057 -8.651 1.00 85.19 97 ARG A C 1
ATOM 795 O O . ARG A 1 97 ? 8.728 4.802 -7.764 1.00 85.19 97 ARG A O 1
ATOM 802 N N . ARG A 1 98 ? 7.838 2.839 -8.408 1.00 79.50 98 ARG A N 1
ATOM 803 C CA . ARG A 1 98 ? 7.683 2.260 -7.064 1.00 79.50 98 ARG A CA 1
ATOM 804 C C . ARG A 1 98 ? 8.922 1.494 -6.615 1.00 79.50 98 ARG A C 1
ATOM 806 O O . ARG A 1 98 ? 9.423 1.709 -5.522 1.00 79.50 98 ARG A O 1
ATOM 813 N N . CYS A 1 99 ? 9.386 0.556 -7.440 1.00 82.06 99 CYS A N 1
ATOM 814 C CA . CYS A 1 99 ? 10.499 -0.330 -7.087 1.00 82.06 99 CYS A CA 1
ATOM 815 C C . CYS A 1 99 ? 11.801 -0.028 -7.837 1.00 82.06 99 CYS A C 1
ATOM 817 O O . CYS A 1 99 ? 12.786 -0.725 -7.615 1.00 82.06 99 CYS A O 1
ATOM 819 N N . HIS A 1 100 ? 11.800 0.967 -8.732 1.00 88.62 100 HIS A N 1
ATOM 820 C CA . HIS A 1 100 ? 12.938 1.366 -9.569 1.00 88.62 100 HIS A CA 1
ATOM 821 C C . HIS A 1 100 ? 13.525 0.245 -10.437 1.00 88.62 100 HIS A C 1
ATOM 823 O O . HIS A 1 100 ? 14.651 0.354 -10.920 1.00 88.62 100 HIS A O 1
ATOM 829 N N . ILE A 1 101 ? 12.765 -0.834 -10.672 1.00 90.56 101 ILE A N 1
ATOM 830 C CA . ILE A 1 101 ? 13.161 -1.870 -11.627 1.00 90.56 101 ILE A CA 1
ATOM 831 C C . ILE A 1 101 ? 13.191 -1.275 -13.037 1.00 90.56 101 ILE A C 1
ATOM 833 O O . ILE A 1 101 ? 12.296 -0.512 -13.413 1.00 90.56 101 ILE A O 1
ATOM 837 N N . LYS A 1 102 ? 14.210 -1.650 -13.812 1.00 93.06 102 LYS A N 1
ATOM 838 C CA . LYS A 1 102 ? 14.459 -1.126 -15.155 1.00 93.06 102 LYS A CA 1
ATOM 839 C C . LYS A 1 102 ? 14.377 -2.246 -16.18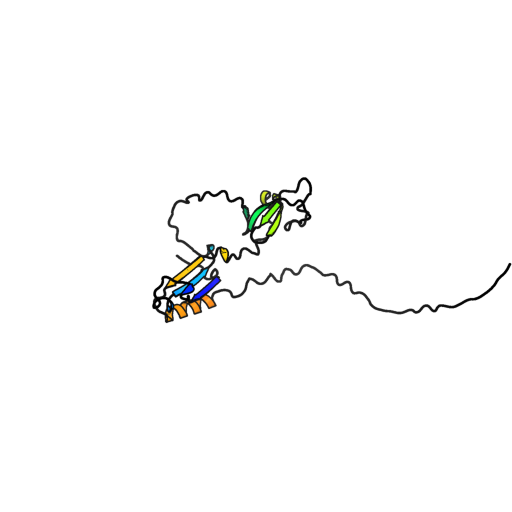0 1.00 93.06 102 LYS A C 1
ATOM 841 O O . LYS A 1 102 ? 15.032 -3.281 -16.034 1.00 93.06 102 LYS A O 1
ATOM 846 N N . CYS A 1 103 ? 13.598 -2.060 -17.236 1.00 93.25 103 CYS A N 1
ATOM 847 C CA . CYS A 1 103 ? 13.449 -3.051 -18.297 1.00 93.25 103 CYS A CA 1
ATOM 848 C C . CYS A 1 103 ? 13.310 -2.415 -19.679 1.00 93.25 103 CYS A C 1
ATOM 850 O O . CYS A 1 103 ? 12.984 -1.239 -19.801 1.00 93.25 103 CYS A O 1
ATOM 852 N N . HIS A 1 104 ? 13.579 -3.178 -20.739 1.00 93.56 104 HIS A N 1
ATOM 853 C CA . HIS A 1 104 ? 13.276 -2.735 -22.101 1.00 93.56 104 HIS A CA 1
ATOM 854 C C . HIS A 1 104 ? 11.763 -2.650 -22.311 1.00 93.56 104 HIS A C 1
ATOM 856 O O . HIS A 1 104 ? 11.014 -3.504 -21.828 1.00 93.56 104 HIS A O 1
ATOM 862 N N . LYS A 1 105 ? 11.313 -1.664 -23.094 1.00 90.50 105 LYS A N 1
ATOM 863 C CA . LYS A 1 105 ? 9.899 -1.538 -23.478 1.00 90.50 105 LYS A CA 1
ATOM 864 C C . LYS A 1 105 ? 9.410 -2.755 -24.276 1.00 90.50 105 LYS A C 1
ATOM 866 O O . LYS A 1 105 ? 8.270 -3.178 -24.100 1.00 90.50 105 LYS A O 1
ATOM 871 N N . ASP A 1 106 ? 10.289 -3.368 -25.072 1.00 88.25 106 ASP A N 1
ATOM 872 C CA . ASP A 1 106 ? 9.991 -4.558 -25.880 1.00 88.25 106 ASP A CA 1
ATOM 873 C C . ASP A 1 106 ? 9.427 -5.725 -25.062 1.00 88.25 106 ASP A C 1
ATOM 875 O O . ASP A 1 106 ? 8.553 -6.443 -25.544 1.00 88.25 106 ASP A O 1
ATOM 879 N N . HIS A 1 107 ? 9.881 -5.899 -23.815 1.00 87.44 107 HIS A N 1
ATOM 880 C CA . HIS A 1 107 ? 9.392 -6.969 -22.943 1.00 87.44 107 HIS A CA 1
ATOM 881 C C . HIS A 1 107 ? 7.901 -6.811 -22.617 1.00 87.44 107 HIS A C 1
ATOM 883 O O . HIS A 1 107 ? 7.193 -7.803 -22.449 1.00 87.44 107 HIS A O 1
ATOM 889 N N . MET A 1 108 ? 7.405 -5.572 -22.572 1.00 83.81 108 MET A N 1
ATOM 890 C CA . MET A 1 108 ? 5.981 -5.285 -22.392 1.00 83.81 108 MET A CA 1
ATOM 891 C C . MET A 1 108 ? 5.205 -5.390 -23.700 1.00 83.81 108 MET A C 1
ATOM 893 O O . MET A 1 108 ? 4.143 -6.010 -23.720 1.00 83.81 108 MET A O 1
ATOM 897 N N . ASP A 1 109 ? 5.747 -4.855 -24.795 1.00 80.94 109 ASP A N 1
ATOM 898 C CA . ASP A 1 109 ? 5.078 -4.866 -26.102 1.00 80.94 109 ASP A CA 1
ATOM 899 C C . ASP A 1 109 ? 4.878 -6.299 -26.631 1.00 80.94 109 ASP A C 1
ATOM 901 O O . ASP A 1 109 ? 3.837 -6.619 -27.203 1.00 80.94 109 ASP A O 1
ATOM 905 N N . LYS A 1 110 ? 5.842 -7.191 -26.372 1.00 81.00 110 LYS A N 1
ATOM 906 C CA . LYS A 1 110 ? 5.789 -8.614 -26.748 1.00 81.00 110 LYS A CA 1
ATOM 907 C C . LYS A 1 110 ? 5.042 -9.497 -25.745 1.00 81.00 110 LYS A C 1
ATOM 909 O O . LYS A 1 110 ? 4.941 -10.699 -25.970 1.00 81.00 110 LYS A O 1
ATOM 914 N N . LYS A 1 111 ? 4.519 -8.919 -24.653 1.00 68.25 111 LYS A N 1
ATOM 915 C CA . LYS A 1 111 ? 3.880 -9.637 -23.533 1.00 68.25 111 LYS A CA 1
ATOM 916 C C . LYS A 1 111 ? 4.733 -10.799 -23.007 1.00 68.25 111 LYS A C 1
ATOM 918 O O . LYS A 1 111 ? 4.215 -11.867 -22.689 1.00 68.25 111 LYS A O 1
ATOM 923 N N . GLU A 1 112 ? 6.044 -10.599 -22.915 1.00 73.06 112 GLU A N 1
ATOM 924 C CA . GLU A 1 112 ? 6.938 -11.621 -22.379 1.00 73.06 112 GLU A CA 1
ATOM 925 C C . GLU A 1 112 ? 6.697 -11.761 -20.867 1.00 73.06 112 GLU A C 1
ATOM 927 O O . GLU A 1 112 ? 6.750 -10.787 -20.113 1.00 73.06 112 GLU A O 1
ATOM 932 N N . GLU A 1 113 ? 6.449 -12.981 -20.383 1.00 70.00 113 GLU A N 1
ATOM 933 C CA . GLU A 1 113 ? 6.141 -13.226 -18.964 1.00 70.00 113 GLU A CA 1
ATOM 934 C C . GLU A 1 113 ? 7.354 -13.122 -18.020 1.00 70.00 113 GLU A C 1
ATOM 936 O O . GLU A 1 113 ? 7.263 -13.476 -16.848 1.00 70.00 113 GLU A O 1
ATOM 941 N N . ILE A 1 114 ? 8.477 -12.578 -18.487 1.00 74.94 114 ILE A N 1
ATOM 942 C CA . ILE A 1 114 ? 9.739 -12.508 -17.741 1.00 74.94 114 ILE A CA 1
ATOM 943 C C . ILE A 1 114 ? 9.760 -11.433 -16.641 1.00 74.94 114 ILE A C 1
ATOM 945 O O . ILE A 1 114 ? 10.608 -11.479 -15.752 1.00 74.94 114 ILE A O 1
ATOM 949 N N . ILE A 1 115 ? 8.840 -10.459 -16.670 1.00 80.62 115 ILE A N 1
ATOM 950 C CA . ILE A 1 115 ? 8.768 -9.425 -15.629 1.00 80.62 115 ILE A CA 1
ATOM 951 C C . ILE A 1 115 ? 8.041 -9.979 -14.404 1.00 80.62 115 ILE A C 1
ATOM 953 O O . ILE A 1 115 ? 6.843 -10.285 -14.452 1.00 80.62 115 ILE A O 1
ATOM 957 N N . ALA A 1 116 ? 8.778 -10.080 -13.298 1.00 79.19 116 ALA A N 1
ATOM 958 C CA . ALA A 1 116 ? 8.241 -10.469 -12.002 1.00 79.19 116 ALA A CA 1
ATOM 959 C C . ALA A 1 116 ? 7.296 -9.389 -11.430 1.00 79.19 116 ALA A C 1
ATOM 961 O O . ALA A 1 116 ? 7.497 -8.196 -11.693 1.00 79.19 116 ALA A O 1
ATOM 962 N N . PRO A 1 117 ? 6.297 -9.771 -10.612 1.00 79.00 117 PRO A N 1
ATOM 963 C CA . PRO A 1 117 ? 5.436 -8.820 -9.916 1.00 79.00 117 PRO A CA 1
ATOM 964 C C . PRO A 1 117 ? 6.228 -7.809 -9.084 1.00 79.00 117 PRO A C 1
ATOM 966 O O . PRO A 1 117 ? 7.323 -8.094 -8.590 1.00 79.00 117 PRO A O 1
ATOM 969 N N . CYS A 1 118 ? 5.676 -6.609 -8.927 1.00 79.44 118 CYS A N 1
ATOM 970 C CA . CYS A 1 118 ? 6.339 -5.547 -8.183 1.00 79.44 118 CYS A CA 1
ATOM 971 C C . CYS A 1 118 ? 6.508 -5.933 -6.712 1.00 79.44 118 CYS A C 1
ATOM 973 O O . CYS A 1 118 ? 5.539 -6.020 -5.964 1.00 79.44 118 CYS A O 1
ATOM 975 N N . LYS A 1 119 ? 7.763 -6.105 -6.277 1.00 65.44 119 LYS A N 1
ATOM 976 C CA . LYS A 1 119 ? 8.108 -6.436 -4.882 1.00 65.44 119 LYS A CA 1
ATOM 977 C C . LYS A 1 119 ? 7.673 -5.357 -3.883 1.00 65.44 119 LYS A C 1
ATOM 979 O O . LYS A 1 119 ? 7.541 -5.640 -2.700 1.00 65.44 119 LYS A O 1
ATOM 984 N N . VAL A 1 120 ? 7.470 -4.131 -4.370 1.00 60.84 120 VAL A N 1
ATOM 985 C CA . VAL A 1 120 ? 7.057 -2.953 -3.589 1.00 60.84 120 VAL A CA 1
ATOM 986 C C . VAL A 1 120 ? 5.556 -2.679 -3.749 1.00 60.84 120 VAL A C 1
ATOM 988 O O . VAL A 1 120 ? 5.020 -1.780 -3.112 1.00 60.84 120 VAL A O 1
ATOM 991 N N . TYR A 1 121 ? 4.833 -3.485 -4.536 1.00 56.62 121 TYR A N 1
ATOM 992 C CA . TYR A 1 121 ? 3.368 -3.464 -4.575 1.00 56.62 121 TYR A CA 1
ATOM 993 C C . TYR A 1 121 ? 2.788 -4.196 -3.357 1.00 56.62 121 TYR A C 1
ATOM 995 O O . TYR A 1 121 ? 2.052 -5.169 -3.452 1.00 56.62 121 TYR A O 1
ATOM 1003 N N . TYR A 1 122 ? 3.180 -3.707 -2.188 1.00 51.44 122 TYR A N 1
ATOM 1004 C CA . TYR A 1 122 ? 2.509 -3.865 -0.909 1.00 51.44 122 TYR A CA 1
ATOM 1005 C C . TYR A 1 122 ? 2.261 -2.443 -0.427 1.00 51.44 122 TYR A C 1
ATOM 1007 O O . TYR A 1 122 ? 3.007 -1.889 0.378 1.00 51.44 122 TYR A O 1
ATOM 1015 N N . ASP A 1 123 ? 1.294 -1.788 -1.064 1.00 55.16 123 ASP A N 1
ATOM 1016 C CA . ASP A 1 123 ? 1.272 -0.338 -1.057 1.00 55.16 123 ASP A CA 1
ATOM 1017 C C . ASP A 1 123 ? 0.420 0.216 0.091 1.00 55.16 123 ASP A C 1
ATOM 1019 O O . ASP A 1 123 ? -0.780 0.460 -0.055 1.00 55.16 123 ASP A O 1
ATOM 1023 N N . ILE A 1 124 ? 1.077 0.453 1.234 1.00 50.47 124 ILE A N 1
ATOM 1024 C CA . ILE A 1 124 ? 0.556 1.264 2.348 1.00 50.47 124 ILE A CA 1
ATOM 1025 C C . ILE A 1 124 ? 0.093 2.648 1.843 1.00 50.47 124 ILE A C 1
ATOM 1027 O O . ILE A 1 124 ? -0.812 3.225 2.439 1.00 50.47 124 ILE A O 1
ATOM 1031 N N . SER A 1 125 ? 0.633 3.176 0.732 1.00 49.31 125 SER A N 1
ATOM 1032 C CA . SER A 1 125 ? 0.223 4.481 0.184 1.00 49.31 125 SER A CA 1
ATOM 1033 C C . SER A 1 125 ? -1.113 4.456 -0.573 1.00 49.31 125 SER A C 1
ATOM 1035 O O . SER A 1 125 ? -1.768 5.488 -0.683 1.00 49.31 125 SER A O 1
ATOM 1037 N N . THR A 1 126 ? -1.577 3.281 -1.016 1.00 59.22 126 THR A N 1
ATOM 1038 C CA . THR A 1 126 ? -2.949 3.092 -1.543 1.00 59.22 126 THR A CA 1
ATOM 1039 C C . THR A 1 126 ? -3.931 2.627 -0.473 1.00 59.22 126 THR A C 1
ATOM 1041 O O . THR A 1 126 ? -5.113 2.418 -0.752 1.00 59.22 126 THR A O 1
ATOM 1044 N N . ALA A 1 127 ? -3.447 2.411 0.748 1.00 67.25 127 ALA A N 1
ATOM 1045 C CA . ALA A 1 127 ? -4.270 1.901 1.814 1.00 67.25 127 ALA A CA 1
ATOM 1046 C C . ALA A 1 127 ? -5.313 2.939 2.232 1.00 67.25 127 ALA A C 1
ATOM 1048 O O . ALA A 1 127 ? -5.019 4.119 2.434 1.00 67.25 127 ALA A O 1
ATOM 1049 N N . LYS A 1 128 ? -6.553 2.487 2.370 1.00 76.38 128 LYS A N 1
ATOM 1050 C CA . LYS A 1 128 ? -7.646 3.334 2.824 1.00 76.38 128 LYS A CA 1
ATOM 1051 C C . LYS A 1 128 ? -7.680 3.365 4.339 1.00 76.38 128 LYS A C 1
ATOM 1053 O O . LYS A 1 128 ? -7.466 2.351 5.001 1.00 76.38 128 LYS A O 1
ATOM 1058 N N . ASN A 1 129 ? -7.980 4.548 4.862 1.00 82.00 129 ASN A N 1
ATOM 1059 C CA . ASN A 1 129 ? -8.213 4.782 6.276 1.00 82.00 129 ASN A CA 1
ATOM 1060 C C . ASN A 1 129 ? -9.715 4.785 6.538 1.00 82.00 129 ASN A C 1
ATOM 1062 O O . ASN A 1 129 ? -10.435 5.603 5.967 1.00 82.00 129 ASN A O 1
ATOM 1066 N N . LEU A 1 130 ? -10.172 3.903 7.421 1.00 87.44 130 LEU A N 1
ATOM 1067 C CA . LEU A 1 130 ? -11.545 3.889 7.904 1.00 87.44 130 LEU A CA 1
ATOM 1068 C C . LEU A 1 130 ? -11.561 4.113 9.412 1.00 87.44 130 LEU A C 1
ATOM 1070 O O . LEU A 1 130 ? -10.922 3.384 10.168 1.00 87.44 130 LEU A O 1
ATOM 1074 N N . LEU A 1 131 ? -12.314 5.123 9.834 1.00 90.38 131 LEU A N 1
ATOM 1075 C CA . LEU A 1 131 ? -12.614 5.394 11.233 1.00 90.38 131 LEU A CA 1
ATOM 1076 C C . LEU A 1 131 ? -13.965 4.774 11.575 1.00 90.38 131 LEU A C 1
ATOM 1078 O O . LEU A 1 131 ? -14.949 5.012 10.876 1.00 90.38 131 LEU A O 1
ATOM 1082 N N . ILE A 1 132 ? -14.008 3.982 12.642 1.00 91.25 132 ILE A N 1
ATOM 1083 C CA . ILE A 1 132 ? -15.220 3.304 13.103 1.00 91.25 132 ILE A CA 1
ATOM 1084 C C . ILE A 1 132 ? -15.516 3.744 14.529 1.00 91.25 132 ILE A C 1
ATOM 1086 O O . ILE A 1 132 ? -14.659 3.632 15.403 1.00 91.25 132 ILE A O 1
ATOM 1090 N N . LEU A 1 133 ? -16.744 4.207 14.757 1.00 92.50 133 LEU A N 1
ATOM 1091 C CA . LEU A 1 133 ? -17.289 4.488 16.080 1.00 92.50 133 LEU A CA 1
ATOM 1092 C C . LEU A 1 133 ? -18.017 3.239 16.598 1.00 92.50 133 LEU A C 1
ATOM 1094 O O . LEU A 1 133 ? -19.020 2.827 16.020 1.00 92.50 133 LEU A O 1
ATOM 1098 N N . ALA A 1 134 ? -17.519 2.634 17.676 1.00 92.69 134 ALA A N 1
ATOM 1099 C CA . ALA A 1 134 ? -18.166 1.494 18.328 1.00 92.69 134 ALA A CA 1
ATOM 1100 C C . ALA A 1 134 ? -19.306 1.942 19.258 1.00 92.69 134 ALA A C 1
ATOM 1102 O O . ALA A 1 134 ? -19.327 3.091 19.711 1.00 92.69 134 ALA A O 1
ATOM 1103 N N . ASN A 1 135 ? -20.232 1.049 19.624 1.00 91.12 135 ASN A N 1
ATOM 1104 C CA . ASN A 1 135 ? -21.339 1.386 20.529 1.00 91.12 135 ASN A CA 1
ATOM 1105 C C . ASN A 1 135 ? -20.867 1.625 21.974 1.00 91.12 135 ASN A C 1
ATOM 1107 O O . ASN A 1 135 ? -21.505 2.383 22.702 1.00 91.12 135 ASN A O 1
ATOM 1111 N N . SER A 1 136 ? -19.728 1.049 22.370 1.00 93.19 136 SER A N 1
ATOM 1112 C CA . SER A 1 136 ? -19.089 1.289 23.667 1.00 93.19 136 SER A CA 1
ATOM 1113 C C . SER A 1 136 ? -17.564 1.158 23.597 1.00 93.19 136 SER A C 1
ATOM 1115 O O . SER A 1 136 ? -17.007 0.656 22.616 1.00 93.19 136 SER A O 1
ATOM 1117 N N . THR A 1 137 ? -16.874 1.612 24.645 1.00 92.25 137 THR A N 1
ATOM 1118 C CA . THR A 1 137 ? -15.409 1.520 24.750 1.00 92.25 137 THR A CA 1
ATOM 1119 C C . THR A 1 137 ? -14.958 0.061 24.852 1.00 92.25 137 THR A C 1
ATOM 1121 O O . THR A 1 137 ? -13.963 -0.337 24.252 1.00 92.25 137 THR A O 1
ATOM 1124 N N . GLU A 1 138 ? -15.718 -0.779 25.551 1.00 94.00 138 GLU A N 1
ATOM 1125 C CA . GLU A 1 138 ? -15.444 -2.213 25.690 1.00 94.00 138 GLU A CA 1
ATOM 1126 C C . GLU A 1 138 ? -15.567 -2.924 24.340 1.00 94.00 138 GLU A C 1
ATOM 1128 O O . GLU A 1 138 ? -14.773 -3.811 24.011 1.00 94.00 138 GLU A O 1
ATOM 1133 N N . GLU A 1 139 ? -16.549 -2.519 23.533 1.00 92.88 139 GLU A N 1
ATOM 1134 C CA . GLU A 1 139 ? -16.737 -3.064 22.197 1.00 92.88 139 GLU A CA 1
ATOM 1135 C C . GLU A 1 139 ? -15.592 -2.659 21.263 1.00 92.88 139 GLU A C 1
ATOM 1137 O O . GLU A 1 139 ? -15.054 -3.510 20.553 1.00 92.88 139 GLU A O 1
ATOM 1142 N N . GLN A 1 140 ? -15.155 -1.398 21.327 1.00 93.44 140 GLN A N 1
ATOM 1143 C CA . GLN A 1 140 ? -13.973 -0.919 20.611 1.00 93.44 140 GLN A CA 1
ATOM 1144 C C . GLN A 1 140 ? -12.741 -1.777 20.940 1.00 93.44 140 GLN A C 1
ATOM 1146 O O . GLN A 1 140 ? -12.094 -2.303 20.031 1.00 93.44 140 GLN A O 1
ATOM 1151 N N . GLN A 1 141 ? -12.468 -2.021 22.226 1.00 92.56 141 GLN A N 1
ATOM 1152 C CA . GLN A 1 141 ? -11.322 -2.827 22.666 1.00 92.56 141 GLN A CA 1
ATOM 1153 C C . GLN A 1 141 ? -11.418 -4.275 22.177 1.00 92.56 141 GLN A C 1
ATOM 1155 O O . GLN A 1 141 ? -10.424 -4.873 21.747 1.00 92.56 141 GLN A O 1
ATOM 1160 N N . LYS A 1 142 ? -12.628 -4.845 22.196 1.00 94.38 142 LYS A N 1
ATOM 1161 C CA . LYS A 1 142 ? -12.906 -6.191 21.686 1.00 94.38 142 LYS A CA 1
ATOM 1162 C C . LYS A 1 142 ? -12.666 -6.281 20.178 1.00 94.38 142 LYS A C 1
ATOM 1164 O O . LYS A 1 142 ? -12.056 -7.257 19.735 1.00 94.38 142 LYS A O 1
ATOM 1169 N N . TRP A 1 143 ? -13.104 -5.290 19.402 1.00 92.44 143 TRP A N 1
ATOM 1170 C CA . TRP A 1 143 ? -12.883 -5.228 17.956 1.00 92.44 143 TRP A CA 1
ATOM 1171 C C . TRP A 1 143 ? -11.406 -5.067 17.611 1.00 92.44 143 TRP A C 1
ATOM 1173 O O . TRP A 1 143 ? -10.875 -5.896 16.871 1.00 92.44 143 TRP A O 1
ATOM 1183 N N . VAL A 1 144 ? -10.714 -4.094 18.210 1.00 91.88 144 VAL A N 1
ATOM 1184 C CA . VAL A 1 144 ? -9.269 -3.888 18.018 1.00 91.88 144 VAL A CA 1
ATOM 1185 C C . VAL A 1 144 ? -8.504 -5.172 18.346 1.00 91.88 144 VAL A C 1
ATOM 1187 O O . VAL A 1 144 ? -7.745 -5.672 17.519 1.00 91.88 144 VAL A O 1
ATOM 1190 N N . SER A 1 145 ? -8.772 -5.786 19.501 1.00 91.75 145 SER A N 1
ATOM 1191 C CA . SER A 1 145 ? -8.098 -7.020 19.927 1.00 91.75 145 SER A CA 1
ATOM 1192 C C . SER A 1 145 ? -8.334 -8.201 18.984 1.00 91.75 145 SER A C 1
ATOM 1194 O O . SER A 1 145 ? -7.450 -9.040 18.808 1.00 91.75 145 SER A O 1
ATOM 1196 N N . ARG A 1 146 ? -9.531 -8.313 18.397 1.00 91.06 146 ARG A N 1
ATOM 1197 C CA . ARG A 1 146 ? -9.869 -9.394 17.461 1.00 91.06 146 ARG A CA 1
ATOM 1198 C C . ARG A 1 146 ? -9.236 -9.173 16.094 1.00 91.06 146 ARG A C 1
ATOM 1200 O O . ARG A 1 146 ? -8.660 -10.113 15.556 1.00 91.06 146 ARG A O 1
ATOM 1207 N N . LEU A 1 147 ? -9.309 -7.957 15.563 1.00 89.62 147 LEU A N 1
ATOM 1208 C CA . LEU A 1 147 ? -8.796 -7.630 14.234 1.00 89.62 147 LEU A CA 1
ATOM 1209 C C . LEU A 1 147 ? -7.263 -7.632 14.205 1.00 89.62 147 LEU A C 1
ATOM 1211 O O . LEU A 1 147 ? -6.677 -8.237 13.314 1.00 89.62 147 LEU A O 1
ATOM 1215 N N . VAL A 1 148 ? -6.598 -7.095 15.234 1.00 87.44 148 VAL A N 1
ATOM 1216 C CA . VAL A 1 148 ? -5.126 -7.135 15.347 1.00 87.44 148 VAL A CA 1
ATOM 1217 C C . VAL A 1 148 ? -4.587 -8.568 15.382 1.00 87.44 148 VAL A C 1
ATOM 1219 O O . VAL A 1 148 ? -3.522 -8.840 14.835 1.00 87.44 148 VAL A O 1
ATOM 1222 N N . LYS A 1 149 ? -5.318 -9.513 15.986 1.00 86.19 149 LYS A N 1
ATOM 1223 C CA . LYS A 1 149 ? -4.938 -10.939 15.992 1.00 86.19 149 LYS A CA 1
ATOM 1224 C C . LYS A 1 149 ? -5.075 -11.612 14.626 1.00 86.19 149 LYS A C 1
ATOM 1226 O O . LYS A 1 149 ? -4.478 -12.665 14.426 1.00 86.19 149 LYS A O 1
ATOM 1231 N N . LYS A 1 150 ? -5.887 -11.047 13.733 1.00 83.00 150 LYS A N 1
ATOM 1232 C CA . LYS A 1 150 ? -6.134 -11.574 12.390 1.00 83.00 150 LYS A CA 1
ATOM 1233 C C . LYS A 1 150 ? -5.202 -10.984 11.336 1.00 83.00 150 LYS A C 1
ATOM 1235 O O . LYS A 1 150 ? -5.013 -11.621 10.312 1.00 83.00 150 LYS A O 1
ATOM 1240 N N . ILE A 1 151 ? -4.569 -9.844 11.615 1.00 81.88 151 ILE A N 1
ATOM 1241 C CA . ILE A 1 151 ? -3.563 -9.261 10.725 1.00 81.88 151 ILE A CA 1
ATOM 1242 C C . ILE A 1 151 ? -2.319 -10.173 10.680 1.00 81.88 151 ILE A C 1
ATOM 1244 O O . ILE A 1 151 ? -1.726 -10.450 11.734 1.00 81.88 151 ILE A O 1
ATOM 1248 N N . PRO A 1 152 ? -1.879 -10.629 9.491 1.00 67.19 152 PRO A N 1
ATOM 1249 C CA . PRO A 1 152 ? -0.653 -11.405 9.355 1.00 67.19 152 PRO A CA 1
ATOM 1250 C C . PRO A 1 152 ? 0.556 -10.559 9.782 1.00 67.19 152 PRO A C 1
ATOM 1252 O O . PRO A 1 152 ? 0.922 -9.585 9.133 1.00 67.19 152 PRO A O 1
ATOM 1255 N N . LYS A 1 153 ? 1.222 -10.935 10.880 1.00 60.81 153 LYS A N 1
ATOM 1256 C CA . LYS A 1 153 ? 2.382 -10.197 11.427 1.00 60.81 153 LYS A CA 1
ATOM 1257 C C . LYS A 1 153 ? 3.676 -10.329 10.607 1.00 60.81 153 LYS A C 1
ATOM 1259 O O . LYS A 1 153 ? 4.709 -9.817 11.031 1.00 60.81 153 LYS A O 1
ATOM 1264 N N . LYS A 1 154 ? 3.668 -11.054 9.485 1.00 47.44 154 LYS A N 1
ATOM 1265 C CA . LYS A 1 154 ? 4.866 -11.321 8.680 1.00 47.44 154 LYS A CA 1
ATOM 1266 C C . LYS A 1 154 ? 4.623 -10.928 7.221 1.00 47.44 154 LYS A C 1
ATOM 1268 O O . LYS A 1 154 ? 3.639 -11.410 6.660 1.00 47.44 154 LYS A O 1
ATOM 1273 N N . PRO A 1 155 ? 5.519 -10.149 6.580 1.00 45.50 155 PRO A N 1
ATOM 1274 C CA . PRO A 1 155 ? 5.617 -10.208 5.126 1.00 45.50 155 PRO A CA 1
ATOM 1275 C C . PRO A 1 155 ? 5.875 -11.673 4.729 1.00 45.50 155 PRO A C 1
ATOM 1277 O O . PRO A 1 155 ? 6.550 -12.385 5.488 1.00 45.50 155 PRO A O 1
ATOM 1280 N N . PRO A 1 156 ? 5.319 -12.160 3.605 1.00 41.28 156 PRO A N 1
ATOM 1281 C CA . PRO A 1 156 ? 5.568 -13.524 3.159 1.00 41.28 156 PRO A CA 1
ATOM 1282 C C . PRO A 1 156 ? 7.079 -13.755 3.122 1.00 41.28 156 PRO A C 1
ATOM 1284 O O . PRO A 1 156 ? 7.831 -12.942 2.581 1.00 41.28 156 PRO A O 1
ATOM 1287 N N . ALA A 1 157 ? 7.527 -14.822 3.788 1.00 43.16 157 ALA A N 1
ATOM 1288 C CA . ALA A 1 157 ? 8.932 -15.191 3.778 1.00 43.16 157 ALA A CA 1
ATOM 1289 C C . ALA A 1 157 ? 9.377 -15.342 2.314 1.00 43.16 157 ALA A C 1
ATOM 1291 O O . ALA A 1 157 ? 8.625 -15.925 1.527 1.00 43.16 157 ALA A O 1
ATOM 1292 N N . PRO A 1 158 ? 10.558 -14.828 1.927 1.00 47.84 158 PRO A N 1
ATOM 1293 C CA . PRO A 1 158 ? 11.108 -15.143 0.623 1.00 47.84 158 PRO A CA 1
ATOM 1294 C C . PRO A 1 158 ? 11.195 -16.666 0.504 1.00 47.84 158 PRO A C 1
ATOM 1296 O O . PRO A 1 158 ? 11.665 -17.350 1.415 1.00 47.84 158 PRO A O 1
ATOM 1299 N N . ASP A 1 159 ? 10.663 -17.163 -0.603 1.00 42.75 159 ASP A N 1
ATOM 1300 C CA . ASP A 1 159 ? 10.532 -18.574 -0.925 1.00 42.75 159 ASP A CA 1
ATOM 1301 C C . ASP A 1 159 ? 11.863 -19.332 -0.688 1.00 42.75 159 ASP A C 1
ATOM 1303 O O . ASP A 1 159 ? 12.897 -18.945 -1.249 1.00 42.75 159 ASP A O 1
ATOM 1307 N N . PRO A 1 160 ? 11.895 -20.400 0.136 1.00 48.75 160 PRO A N 1
ATOM 1308 C CA . PRO A 1 160 ? 13.110 -21.180 0.375 1.00 48.75 160 PRO A CA 1
ATOM 1309 C C . PRO A 1 160 ? 13.584 -21.957 -0.868 1.00 48.75 160 PRO A C 1
ATOM 1311 O O . PRO A 1 160 ? 14.691 -22.504 -0.847 1.00 48.75 160 PRO A O 1
ATOM 1314 N N . PHE A 1 161 ? 12.807 -21.977 -1.960 1.00 48.09 161 PHE A N 1
ATOM 1315 C CA . PHE A 1 161 ? 13.201 -22.595 -3.228 1.00 48.09 161 PHE A CA 1
ATOM 1316 C C . PHE A 1 161 ? 14.097 -21.724 -4.118 1.00 48.09 161 PHE A C 1
ATOM 1318 O O . PHE A 1 161 ? 14.602 -22.216 -5.126 1.00 48.09 161 PHE A O 1
ATOM 1325 N N . ALA A 1 162 ? 14.467 -20.507 -3.705 1.00 45.78 162 ALA A N 1
ATOM 1326 C CA . ALA A 1 162 ? 15.599 -19.785 -4.302 1.00 45.78 162 ALA A CA 1
ATOM 1327 C C . ALA A 1 162 ? 16.968 -20.359 -3.856 1.00 45.78 162 ALA A C 1
ATOM 1329 O O . ALA A 1 162 ? 17.932 -19.633 -3.619 1.00 45.78 162 ALA A O 1
ATOM 1330 N N . ARG A 1 163 ? 17.082 -21.688 -3.739 1.00 53.34 163 ARG A N 1
ATOM 1331 C CA . ARG A 1 163 ? 18.359 -22.405 -3.718 1.00 53.34 163 ARG A CA 1
ATOM 1332 C C . ARG A 1 163 ? 18.640 -22.914 -5.120 1.00 53.34 163 ARG A C 1
ATOM 1334 O O . ARG A 1 163 ? 18.348 -24.054 -5.458 1.00 53.34 163 ARG A O 1
ATOM 1341 N N . SER A 1 164 ? 19.246 -22.065 -5.934 1.00 44.19 164 SER A N 1
ATOM 1342 C CA . SER A 1 164 ? 19.961 -22.497 -7.134 1.00 44.19 164 SER A CA 1
ATOM 1343 C C . SER A 1 164 ? 21.104 -21.533 -7.412 1.00 44.19 164 SER A C 1
ATOM 1345 O O . SER A 1 164 ? 21.068 -20.711 -8.318 1.00 44.19 164 SER A O 1
ATOM 1347 N N . SER A 1 165 ? 22.144 -21.637 -6.588 1.00 43.31 165 SER A N 1
ATOM 1348 C CA . SER A 1 165 ? 23.495 -21.307 -7.021 1.00 43.31 165 SER A CA 1
ATOM 1349 C C . SER A 1 165 ? 24.461 -22.222 -6.266 1.00 43.31 165 SER A C 1
ATOM 1351 O O . SER A 1 165 ? 24.630 -22.055 -5.053 1.00 43.31 165 SER A O 1
ATOM 1353 N N . PRO A 1 166 ? 25.069 -23.231 -6.917 1.00 44.09 166 PRO A N 1
ATOM 1354 C CA . PRO A 1 166 ? 26.218 -23.894 -6.340 1.00 44.09 166 PRO A CA 1
ATOM 1355 C C . PRO A 1 166 ? 27.350 -22.872 -6.370 1.00 44.09 166 PRO A C 1
ATOM 1357 O O . PRO A 1 166 ? 27.998 -22.659 -7.392 1.00 44.09 166 PRO A O 1
ATOM 1360 N N . ARG A 1 167 ? 27.579 -22.200 -5.238 1.00 44.03 167 ARG A N 1
ATOM 1361 C CA . ARG A 1 167 ? 28.833 -21.490 -5.011 1.00 44.03 167 ARG A CA 1
ATOM 1362 C C . ARG A 1 167 ? 29.913 -22.568 -5.000 1.00 44.03 167 ARG A C 1
ATOM 1364 O O . ARG A 1 167 ? 30.099 -23.254 -3.998 1.00 44.03 167 ARG A O 1
ATOM 1371 N N . THR A 1 168 ? 30.569 -22.751 -6.141 1.00 39.50 168 THR A N 1
ATOM 1372 C CA . THR A 1 168 ? 31.803 -23.517 -6.290 1.00 39.50 168 THR A CA 1
ATOM 1373 C C . THR A 1 168 ? 32.758 -23.094 -5.183 1.00 39.50 168 THR A C 1
ATOM 1375 O O . THR A 1 168 ? 33.311 -21.995 -5.192 1.00 39.50 168 THR A O 1
ATOM 1378 N N . SER A 1 169 ? 32.898 -23.963 -4.186 1.00 40.59 169 SER A N 1
ATOM 1379 C CA . SER A 1 169 ? 33.924 -23.867 -3.164 1.00 40.59 169 SER A CA 1
ATOM 1380 C C . SER A 1 169 ? 35.241 -24.225 -3.843 1.00 40.59 169 SER A C 1
ATOM 1382 O O . SER A 1 169 ? 35.597 -25.396 -3.953 1.00 40.59 169 SER A O 1
ATOM 1384 N N . MET A 1 170 ? 35.952 -23.218 -4.352 1.00 39.75 170 MET A N 1
ATOM 1385 C CA . MET A 1 170 ? 37.377 -23.360 -4.630 1.00 39.75 170 MET A CA 1
ATOM 1386 C C . MET A 1 170 ? 38.070 -23.508 -3.271 1.00 39.75 170 MET A C 1
ATOM 1388 O O . MET A 1 170 ? 38.432 -22.526 -2.624 1.00 39.75 170 MET A O 1
ATOM 1392 N N . LYS A 1 171 ? 38.178 -24.752 -2.794 1.00 41.12 171 LYS A N 1
ATOM 1393 C CA . LYS A 1 171 ? 39.089 -25.122 -1.712 1.00 41.12 171 LYS A CA 1
ATOM 1394 C C . LYS A 1 171 ? 40.506 -24.876 -2.216 1.00 41.12 171 LYS A C 1
ATOM 1396 O O . LYS A 1 171 ? 40.999 -25.614 -3.060 1.00 41.12 171 LYS A O 1
ATOM 1401 N N . ILE A 1 172 ? 41.145 -23.842 -1.686 1.00 45.66 172 ILE A N 1
ATOM 1402 C CA . ILE A 1 172 ? 42.598 -23.685 -1.719 1.00 45.66 172 ILE A CA 1
ATOM 1403 C C . ILE A 1 172 ? 43.181 -24.851 -0.902 1.00 45.66 172 ILE A C 1
ATOM 1405 O O . ILE A 1 172 ? 42.877 -24.935 0.292 1.00 45.66 172 ILE A O 1
ATOM 1409 N N . PRO A 1 173 ? 43.999 -25.755 -1.467 1.00 40.84 173 PRO A N 1
ATOM 1410 C CA . PRO A 1 173 ? 44.788 -26.661 -0.655 1.00 40.84 173 PRO A CA 1
ATOM 1411 C C . PRO A 1 173 ? 46.017 -25.899 -0.157 1.00 40.84 173 PRO A C 1
ATOM 1413 O O . PRO A 1 173 ? 46.904 -25.537 -0.930 1.00 40.84 173 PRO A O 1
ATOM 1416 N N . GLN A 1 174 ? 46.072 -25.654 1.150 1.00 36.31 174 GLN A N 1
ATOM 1417 C CA . GLN A 1 174 ? 47.327 -25.336 1.809 1.00 36.31 174 GLN A CA 1
ATOM 1418 C C . GLN A 1 174 ? 48.148 -26.617 1.994 1.00 36.31 174 GLN A C 1
ATOM 1420 O O . GLN A 1 174 ? 47.704 -27.564 2.638 1.00 36.31 174 GLN A O 1
ATOM 1425 N N . ASN A 1 175 ? 49.398 -26.518 1.539 1.00 40.16 175 ASN A N 1
ATOM 1426 C CA . ASN A 1 175 ? 50.597 -27.073 2.164 1.00 40.16 175 ASN A CA 1
ATOM 1427 C C . ASN A 1 175 ? 51.034 -28.494 1.760 1.00 40.16 175 ASN A C 1
ATOM 1429 O O . ASN A 1 175 ? 50.474 -29.488 2.211 1.00 40.16 175 ASN A O 1
ATOM 1433 N N . GLN A 1 176 ? 52.156 -28.561 1.033 1.00 42.91 176 GLN A N 1
ATOM 1434 C CA . GLN A 1 176 ? 53.334 -29.304 1.495 1.00 42.91 176 GLN A CA 1
ATOM 1435 C C . GLN A 1 176 ? 54.613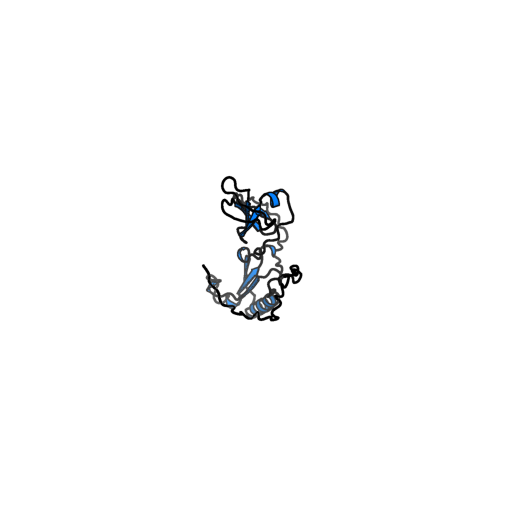 -28.833 0.771 1.00 42.91 176 GLN A C 1
ATOM 1437 O O . GLN A 1 176 ? 54.766 -28.999 -0.432 1.00 42.91 176 GLN A O 1
ATOM 1442 N N . SER A 1 177 ? 55.485 -28.179 1.551 1.00 43.22 177 SER A N 1
ATOM 1443 C CA . SER A 1 177 ? 56.954 -28.315 1.605 1.00 43.22 177 SER A CA 1
ATOM 1444 C C . SER A 1 177 ? 57.688 -28.867 0.372 1.00 43.22 177 SER A C 1
ATOM 1446 O O . SER A 1 177 ? 57.457 -30.010 0.016 1.00 43.22 177 SER A O 1
ATOM 1448 N N . ILE A 1 178 ? 58.696 -28.137 -0.133 1.00 46.38 178 ILE A N 1
ATOM 1449 C CA . ILE A 1 178 ? 60.096 -28.611 -0.223 1.00 46.38 178 ILE A CA 1
ATOM 1450 C C . ILE A 1 178 ? 61.026 -27.392 -0.340 1.00 46.38 178 ILE A C 1
ATOM 1452 O O . ILE A 1 178 ? 60.973 -26.602 -1.282 1.00 46.38 178 ILE A O 1
ATOM 1456 N N . ARG A 1 179 ? 61.903 -27.266 0.658 1.00 45.97 179 ARG A N 1
ATOM 1457 C CA . ARG A 1 179 ? 63.068 -26.379 0.682 1.00 45.97 179 ARG A CA 1
ATOM 1458 C C . ARG A 1 179 ? 64.007 -26.733 -0.478 1.00 45.97 179 ARG A C 1
ATOM 1460 O O . ARG A 1 179 ? 64.427 -27.882 -0.582 1.00 45.97 179 ARG A O 1
ATOM 1467 N N . ARG A 1 180 ? 64.422 -25.751 -1.283 1.00 46.28 180 ARG A N 1
ATOM 1468 C CA . ARG A 1 180 ? 65.638 -25.857 -2.108 1.00 46.28 180 ARG A CA 1
ATOM 1469 C C . ARG A 1 180 ? 66.766 -25.067 -1.434 1.00 46.28 180 ARG A C 1
ATOM 1471 O O . ARG A 1 180 ? 66.592 -23.868 -1.225 1.00 46.28 180 ARG A O 1
ATOM 1478 N N . PRO A 1 181 ? 67.894 -25.698 -1.068 1.00 42.28 181 PRO A N 1
ATOM 1479 C CA . PRO A 1 181 ? 69.035 -24.990 -0.513 1.00 42.28 181 PRO A CA 1
ATOM 1480 C C . PRO A 1 181 ? 69.846 -24.331 -1.634 1.00 42.28 181 PRO A C 1
ATOM 1482 O O . PRO A 1 181 ? 70.165 -24.962 -2.642 1.00 42.28 181 PRO A O 1
ATOM 1485 N N . SER A 1 182 ? 70.194 -23.061 -1.431 1.00 41.00 182 SER A N 1
ATOM 1486 C CA . SER A 1 182 ? 71.228 -22.369 -2.197 1.00 41.00 182 SER A CA 1
ATOM 1487 C C . SER A 1 182 ? 72.580 -23.007 -1.870 1.00 41.00 182 SER A C 1
ATOM 1489 O O . SER A 1 182 ? 72.985 -23.031 -0.706 1.00 41.00 182 SER A O 1
ATOM 1491 N N . ARG A 1 183 ? 73.261 -23.560 -2.878 1.00 43.00 183 ARG A N 1
ATOM 1492 C CA . ARG A 1 183 ? 74.660 -23.987 -2.773 1.00 43.00 183 ARG A CA 1
ATOM 1493 C C . ARG A 1 183 ? 75.514 -23.054 -3.618 1.00 43.00 183 ARG A C 1
ATOM 1495 O O . ARG A 1 183 ? 75.349 -22.976 -4.831 1.00 43.00 183 ARG A O 1
ATOM 1502 N N . GLN A 1 184 ? 76.406 -22.361 -2.923 1.00 41.62 184 GLN A N 1
ATOM 1503 C CA . GLN A 1 184 ? 77.536 -21.626 -3.471 1.00 41.62 184 GLN A CA 1
ATOM 1504 C C . GLN A 1 184 ? 78.438 -22.550 -4.296 1.00 41.62 184 GLN A C 1
ATOM 1506 O O . GLN A 1 184 ? 78.719 -23.669 -3.868 1.00 41.62 184 GLN A O 1
ATOM 1511 N N . LEU A 1 185 ? 78.964 -22.034 -5.407 1.00 41.12 185 LEU A N 1
ATOM 1512 C CA . LEU A 1 185 ? 80.211 -22.488 -6.020 1.00 41.12 185 LEU A CA 1
ATOM 1513 C C . LEU A 1 185 ? 80.988 -21.245 -6.486 1.00 41.12 185 LEU A C 1
ATOM 1515 O O . LEU A 1 185 ? 80.505 -20.470 -7.306 1.00 41.12 185 LEU A O 1
ATOM 1519 N N . ALA A 1 186 ? 82.172 -21.053 -5.910 1.00 45.88 186 ALA A N 1
ATOM 1520 C CA . ALA A 1 186 ? 83.260 -20.209 -6.413 1.00 45.88 186 ALA A CA 1
ATOM 1521 C C . ALA A 1 186 ? 84.288 -21.122 -7.128 1.00 45.88 186 ALA A C 1
ATOM 1523 O O . ALA A 1 186 ? 84.104 -22.340 -7.114 1.00 45.88 186 ALA A O 1
ATOM 1524 N N . PRO A 1 187 ? 85.471 -20.633 -7.532 1.00 51.62 187 PRO A N 1
ATOM 1525 C CA . PRO A 1 187 ? 85.819 -19.526 -8.429 1.00 51.62 187 PRO A CA 1
ATOM 1526 C C . PRO A 1 187 ? 86.577 -20.055 -9.677 1.00 51.62 187 PRO A C 1
ATOM 1528 O O . PRO A 1 187 ? 87.023 -21.198 -9.673 1.00 51.62 187 PRO A O 1
ATOM 1531 N N . ASN A 1 188 ? 86.797 -19.227 -10.711 1.00 37.66 188 ASN A N 1
ATOM 1532 C CA . ASN A 1 188 ? 88.133 -19.038 -11.319 1.00 37.66 188 ASN A CA 1
ATOM 1533 C C . ASN A 1 188 ? 88.141 -18.067 -12.519 1.00 37.66 188 ASN A C 1
ATOM 1535 O O . ASN A 1 188 ? 87.335 -18.179 -13.437 1.00 37.66 188 ASN A O 1
ATOM 1539 N N . LYS A 1 189 ? 89.122 -17.151 -12.492 1.00 40.03 189 LYS A N 1
ATOM 1540 C CA . LYS A 1 189 ? 89.781 -16.502 -13.654 1.00 40.03 189 LYS A CA 1
ATOM 1541 C C . LYS A 1 189 ? 90.488 -17.585 -14.500 1.00 40.03 189 LYS A C 1
ATOM 1543 O O . LYS A 1 189 ? 90.803 -18.620 -13.911 1.00 40.03 189 LYS A O 1
ATOM 1548 N N . PRO A 1 190 ? 90.801 -17.412 -15.803 1.00 52.72 190 PRO A N 1
ATOM 1549 C CA . PRO A 1 190 ? 91.594 -16.317 -16.411 1.00 52.72 190 PRO A CA 1
ATOM 1550 C C . PRO A 1 190 ? 90.933 -15.808 -17.728 1.00 52.72 190 PRO A C 1
ATOM 1552 O O . PRO A 1 190 ? 89.822 -16.226 -18.029 1.00 52.72 190 PRO A O 1
ATOM 1555 N N . SER A 1 191 ? 91.445 -14.871 -18.533 1.00 42.81 191 SER A N 1
ATOM 1556 C CA . SER A 1 191 ? 92.805 -14.423 -18.853 1.00 42.81 191 SER A CA 1
ATOM 1557 C C . SER A 1 191 ? 92.804 -12.956 -19.279 1.00 42.81 191 SER A C 1
ATOM 1559 O O . SER A 1 191 ? 91.726 -12.470 -19.683 1.00 42.81 191 SER A O 1
#

Organism: NCBI:txid89673

pLDDT: mean 72.13, std 20.69, range [30.97, 94.56]

InterPro domains:
  IPR002219 Protein kinase C-like, phorbol ester/diacylglycerol-binding domain [PS50081] (63-118)
  IPR002219 Protein kinase C-like, phorbol ester/diacylglycerol-binding domain [SM00109] (64-118)
  IPR046349 C1-like domain superfamily [SSF57889] (56-110)
  IPR050839 Rho-associated Serine/Threonine Kinase [PTHR22988] (2-184)